Protein AF-0000000072574945 (afdb_homodimer)

Structure (mmCIF, N/CA/C/O backbone):
data_AF-0000000072574945-model_v1
#
loop_
_entity.id
_entity.type
_entity.pdbx_description
1 polymer 'VOC domain-containing protein'
#
loop_
_atom_site.group_PDB
_atom_site.id
_atom_site.type_symbol
_atom_site.label_atom_id
_atom_site.label_alt_id
_atom_site.label_comp_id
_atom_site.label_asym_id
_atom_site.label_entity_id
_atom_site.label_seq_id
_atom_site.pdbx_PDB_ins_code
_atom_site.Cartn_x
_atom_site.Cartn_y
_atom_site.Cartn_z
_atom_site.occupancy
_atom_site.B_iso_or_equiv
_atom_site.auth_seq_id
_atom_site.auth_comp_id
_atom_site.auth_asym_id
_atom_site.auth_atom_id
_atom_site.pdbx_PDB_model_num
ATOM 1 N N . MET A 1 1 ? 14.812 -5.477 -20.109 1 77.44 1 MET A N 1
ATOM 2 C CA . MET A 1 1 ? 13.914 -6.625 -20.156 1 77.44 1 MET A CA 1
ATOM 3 C C . MET A 1 1 ? 12.492 -6.219 -19.797 1 77.44 1 MET A C 1
ATOM 5 O O . MET A 1 1 ? 12.281 -5.266 -19.047 1 77.44 1 MET A O 1
ATOM 9 N N . ALA A 1 2 ? 11.5 -6.848 -20.312 1 92.62 2 ALA A N 1
ATOM 10 C CA . ALA A 1 2 ? 10.094 -6.547 -20.062 1 92.62 2 ALA A CA 1
ATOM 11 C C . ALA A 1 2 ? 9.703 -6.879 -18.625 1 92.62 2 ALA A C 1
ATOM 13 O O . ALA A 1 2 ? 10.234 -7.824 -18.047 1 92.62 2 ALA A O 1
ATOM 14 N N . PRO A 1 3 ? 8.938 -6.133 -18.062 1 97.19 3 PRO A N 1
ATOM 15 C CA . PRO A 1 3 ? 8.508 -6.445 -16.688 1 97.19 3 PRO A CA 1
ATOM 16 C C . PRO A 1 3 ? 7.793 -7.789 -16.594 1 97.19 3 PRO A C 1
ATOM 18 O O . PRO A 1 3 ? 7.246 -8.281 -17.578 1 97.19 3 PRO A O 1
ATOM 21 N N . ALA A 1 4 ? 7.797 -8.383 -15.477 1 98.56 4 ALA A N 1
ATOM 22 C CA . ALA A 1 4 ? 7.254 -9.727 -15.25 1 98.56 4 ALA A CA 1
ATOM 23 C C . ALA A 1 4 ? 5.73 -9.711 -15.297 1 98.56 4 ALA A C 1
ATOM 25 O O . ALA A 1 4 ? 5.105 -10.711 -15.648 1 98.56 4 ALA A O 1
ATOM 26 N N . ALA A 1 5 ? 5.117 -8.641 -14.969 1 98.75 5 ALA A N 1
ATOM 27 C CA . ALA A 1 5 ? 3.672 -8.492 -14.836 1 98.75 5 ALA A CA 1
ATOM 28 C C . ALA A 1 5 ? 3.264 -7.02 -14.898 1 98.75 5 ALA A C 1
ATOM 30 O O . ALA A 1 5 ? 4.098 -6.148 -15.148 1 98.75 5 ALA A O 1
ATOM 31 N N . ARG A 1 6 ? 1.968 -6.711 -14.789 1 98.31 6 ARG A N 1
ATOM 32 C CA . ARG A 1 6 ? 1.444 -5.348 -14.797 1 98.31 6 ARG A CA 1
ATOM 33 C C . ARG A 1 6 ? 0.768 -5.016 -13.469 1 98.31 6 ARG A C 1
ATOM 35 O O . ARG A 1 6 ? 0.053 -5.844 -12.906 1 98.31 6 ARG A O 1
ATOM 42 N N . PHE A 1 7 ? 0.992 -3.891 -13.016 1 98.69 7 PHE A N 1
ATOM 43 C CA . PHE A 1 7 ? 0.37 -3.475 -11.766 1 98.69 7 PHE A CA 1
ATOM 44 C C . PHE A 1 7 ? -1.148 -3.561 -11.859 1 98.69 7 PHE A C 1
ATOM 46 O O . PHE A 1 7 ? -1.734 -3.186 -12.875 1 98.69 7 PHE A O 1
ATOM 53 N N . ARG A 1 8 ? -1.745 -3.998 -10.789 1 98.56 8 ARG A N 1
ATOM 54 C CA . ARG A 1 8 ? -3.197 -4.133 -10.781 1 98.56 8 ARG A CA 1
ATOM 55 C C . ARG A 1 8 ? -3.824 -3.275 -9.688 1 98.56 8 ARG A C 1
ATOM 57 O O . ARG A 1 8 ? -4.691 -2.445 -9.961 1 98.56 8 ARG A O 1
ATOM 64 N N . SER A 1 9 ? -3.396 -3.43 -8.438 1 98.81 9 SER A N 1
ATOM 65 C CA . SER A 1 9 ? -4.051 -2.713 -7.348 1 98.81 9 SER A CA 1
ATOM 66 C C . SER A 1 9 ? -3.152 -2.633 -6.121 1 98.81 9 SER A C 1
ATOM 68 O O . SER A 1 9 ? -2.189 -3.396 -5.996 1 98.81 9 SER A O 1
ATOM 70 N N . VAL A 1 10 ? -3.346 -1.64 -5.285 1 98.94 10 VAL A N 1
ATOM 71 C CA . VAL A 1 10 ? -2.941 -1.649 -3.885 1 98.94 10 VAL A CA 1
ATOM 72 C C . VAL A 1 10 ? -4.07 -2.217 -3.025 1 98.94 10 VAL A C 1
ATOM 74 O O . VAL A 1 10 ? -5.195 -1.712 -3.055 1 98.94 10 VAL A O 1
ATOM 77 N N . VAL A 1 11 ? -3.801 -3.223 -2.324 1 98.94 11 VAL A N 1
ATOM 78 C CA . VAL A 1 11 ? -4.824 -3.83 -1.479 1 98.94 11 VAL A CA 1
ATOM 79 C C . VAL A 1 11 ? -4.602 -3.424 -0.024 1 98.94 11 VAL A C 1
ATOM 81 O O . VAL A 1 11 ? -3.482 -3.52 0.489 1 98.94 11 VAL A O 1
ATOM 84 N N . VAL A 1 12 ? -5.609 -2.959 0.615 1 98.94 12 VAL A N 1
ATOM 85 C CA . VAL A 1 12 ? -5.566 -2.496 1.998 1 98.94 12 VAL A CA 1
ATOM 86 C C . VAL A 1 12 ? -6.41 -3.414 2.877 1 98.94 12 VAL A C 1
ATOM 88 O O . VAL A 1 12 ? -7.617 -3.559 2.654 1 98.94 12 VAL A O 1
ATOM 91 N N . ASP A 1 13 ? -5.793 -4.035 3.883 1 98.88 13 ASP A N 1
ATOM 92 C CA . ASP A 1 13 ? -6.52 -4.875 4.828 1 98.88 13 ASP A CA 1
ATOM 93 C C . ASP A 1 13 ? -7.211 -4.031 5.895 1 98.88 13 ASP A C 1
ATOM 95 O O . ASP A 1 13 ? -6.609 -3.111 6.453 1 98.88 13 ASP A O 1
ATOM 99 N N . CYS A 1 14 ? -8.422 -4.336 6.211 1 98.75 14 CYS A N 1
ATOM 100 C CA . CYS A 1 14 ? -9.156 -3.57 7.211 1 98.75 14 CYS A CA 1
ATOM 101 C C . CYS A 1 14 ? -10.352 -4.363 7.742 1 98.75 14 CYS A C 1
ATOM 103 O O . CYS A 1 14 ? -10.828 -5.289 7.078 1 98.75 14 CYS A O 1
ATOM 105 N N . PRO A 1 15 ? -10.82 -4.004 8.914 1 98.44 15 PRO A N 1
ATOM 106 C CA . PRO A 1 15 ? -11.969 -4.734 9.469 1 98.44 15 PRO A CA 1
ATOM 107 C C . PRO A 1 15 ? -13.258 -4.48 8.688 1 98.44 15 PRO A C 1
ATOM 109 O O . PRO A 1 15 ? -14.086 -5.387 8.547 1 98.44 15 PRO A O 1
ATOM 112 N N . ASP A 1 16 ? -13.469 -3.287 8.188 1 98.62 16 ASP A N 1
ATOM 113 C CA . ASP A 1 16 ? -14.68 -2.891 7.477 1 98.62 16 ASP A CA 1
ATOM 114 C C . ASP A 1 16 ? -14.344 -2.24 6.137 1 98.62 16 ASP A C 1
ATOM 116 O O . ASP A 1 16 ? -14.156 -1.024 6.062 1 98.62 16 ASP A O 1
ATOM 120 N N . PRO A 1 17 ? -14.383 -3.004 5.02 1 98.88 17 PRO A N 1
ATOM 121 C CA . PRO A 1 17 ? -13.961 -2.502 3.711 1 98.88 17 PRO A CA 1
ATOM 122 C C . PRO A 1 17 ? -14.805 -1.326 3.23 1 98.88 17 PRO A C 1
ATOM 124 O O . PRO A 1 17 ? -14.273 -0.373 2.654 1 98.88 17 PRO A O 1
ATOM 127 N N . ARG A 1 18 ? -16.047 -1.342 3.441 1 98.88 18 ARG A N 1
ATOM 128 C CA . ARG A 1 18 ? -16.906 -0.257 2.977 1 98.88 18 ARG A CA 1
ATOM 129 C C . ARG A 1 18 ? -16.578 1.048 3.695 1 98.88 18 ARG A C 1
ATOM 131 O O . ARG A 1 18 ? -16.453 2.098 3.059 1 98.88 18 ARG A O 1
ATOM 138 N N . GLU A 1 19 ? -16.422 0.989 5.012 1 98.75 19 GLU A N 1
ATOM 139 C CA . GLU A 1 19 ? -16.094 2.18 5.789 1 98.75 19 GLU A CA 1
ATOM 140 C C . GLU A 1 19 ? -14.781 2.791 5.332 1 98.75 19 GLU A C 1
ATOM 142 O O . GLU A 1 19 ? -14.695 3.998 5.094 1 98.75 19 GLU A O 1
ATOM 147 N N . LEU A 1 20 ? -13.781 1.955 5.172 1 98.94 20 LEU A N 1
ATOM 148 C CA . LEU A 1 20 ? -12.469 2.48 4.82 1 98.94 20 LEU A CA 1
ATOM 149 C C . LEU A 1 20 ? -12.453 3.004 3.389 1 98.94 20 LEU A C 1
ATOM 151 O O . LEU A 1 20 ? -11.812 4.012 3.098 1 98.94 20 LEU A O 1
ATOM 155 N N . ALA A 1 21 ? -13.156 2.32 2.459 1 98.94 21 ALA A N 1
ATOM 156 C CA . ALA A 1 21 ? -13.258 2.789 1.08 1 98.94 21 ALA A CA 1
ATOM 157 C C . ALA A 1 21 ? -13.938 4.152 1.012 1 98.94 21 ALA A C 1
ATOM 159 O O . ALA A 1 21 ? -13.5 5.035 0.269 1 98.94 21 ALA A O 1
ATOM 160 N N . ARG A 1 22 ? -14.977 4.316 1.78 1 98.88 22 ARG A N 1
ATOM 161 C CA . ARG A 1 22 ? -15.68 5.59 1.803 1 98.88 22 ARG A CA 1
ATOM 162 C C . ARG A 1 22 ? -14.797 6.699 2.363 1 98.88 22 ARG A C 1
ATOM 164 O O . ARG A 1 22 ? -14.828 7.832 1.871 1 98.88 22 ARG A O 1
ATOM 171 N N . PHE A 1 23 ? -14.062 6.348 3.398 1 98.94 23 PHE A N 1
ATOM 172 C CA . PHE A 1 23 ? -13.117 7.309 3.949 1 98.94 23 PHE A CA 1
ATOM 173 C C . PHE A 1 23 ? -12.141 7.785 2.877 1 98.94 23 PHE A C 1
ATOM 175 O O . PHE A 1 23 ? -11.992 8.992 2.658 1 98.94 23 PHE A O 1
ATOM 182 N N . TYR A 1 24 ? -11.523 6.859 2.117 1 98.94 24 TYR A N 1
ATOM 183 C CA . TYR A 1 24 ? -10.492 7.25 1.167 1 98.94 24 TYR A CA 1
ATOM 184 C C . TYR A 1 24 ? -11.102 7.859 -0.088 1 98.94 24 TYR A C 1
ATOM 186 O O . TYR A 1 24 ? -10.461 8.648 -0.781 1 98.94 24 TYR A O 1
ATOM 194 N N . ALA A 1 25 ? -12.344 7.504 -0.388 1 98.94 25 ALA A N 1
ATOM 195 C CA . ALA A 1 25 ? -13.055 8.219 -1.447 1 98.94 25 ALA A CA 1
ATOM 196 C C . ALA A 1 25 ? -13.227 9.688 -1.096 1 98.94 25 ALA A C 1
ATOM 198 O O . ALA A 1 25 ? -13.078 10.562 -1.956 1 98.94 25 ALA A O 1
ATOM 199 N N . ALA A 1 26 ? -13.555 9.93 0.15 1 98.94 26 ALA A N 1
ATOM 200 C CA . ALA A 1 26 ? -13.711 11.305 0.609 1 98.94 26 ALA A CA 1
ATOM 201 C C . ALA A 1 26 ? -12.367 12.031 0.649 1 98.94 26 ALA A C 1
ATOM 203 O O . ALA A 1 26 ? -12.297 13.234 0.391 1 98.94 26 ALA A O 1
ATOM 204 N N . VAL A 1 27 ? -11.305 11.305 0.958 1 98.94 27 VAL A N 1
ATOM 205 C CA . VAL A 1 27 ? -9.977 11.906 1.037 1 98.94 27 VAL A CA 1
ATOM 206 C C . VAL A 1 27 ? -9.461 12.195 -0.369 1 98.94 27 VAL A C 1
ATOM 208 O O . VAL A 1 27 ? -8.984 13.297 -0.651 1 98.94 27 VAL A O 1
ATOM 211 N N . GLY A 1 28 ? -9.516 11.227 -1.262 1 98.81 28 GLY A N 1
ATOM 212 C CA . GLY A 1 28 ? -8.789 11.312 -2.518 1 98.81 28 GLY A CA 1
ATOM 213 C C . GLY A 1 28 ? -9.695 11.32 -3.734 1 98.81 28 GLY A C 1
ATOM 214 O O . GLY A 1 28 ? -9.234 11.484 -4.863 1 98.81 28 GLY A O 1
ATOM 215 N N . GLY A 1 29 ? -10.953 11 -3.564 1 98.81 29 GLY A N 1
ATOM 216 C CA . GLY A 1 29 ? -11.906 11.023 -4.66 1 98.81 29 GLY A CA 1
ATOM 217 C C . GLY A 1 29 ? -12.297 9.641 -5.141 1 98.81 29 GLY A C 1
ATOM 218 O O . GLY A 1 29 ? -11.766 8.633 -4.66 1 98.81 29 GLY A O 1
ATOM 219 N N . GLY A 1 30 ? -13.242 9.578 -6.098 1 98.62 30 GLY A N 1
ATOM 220 C CA . GLY A 1 30 ? -13.758 8.344 -6.652 1 98.62 30 GLY A CA 1
ATOM 221 C C . GLY A 1 30 ? -15.031 7.871 -5.977 1 98.62 30 GLY A C 1
ATOM 222 O O . GLY A 1 30 ? -15.547 8.539 -5.074 1 98.62 30 GLY A O 1
ATOM 223 N N . THR A 1 31 ? -15.57 6.777 -6.539 1 98.69 31 THR A N 1
ATOM 224 C CA . THR A 1 31 ? -16.766 6.141 -6 1 98.69 31 THR A CA 1
ATOM 225 C C . THR A 1 31 ? -16.531 4.652 -5.758 1 98.69 31 THR A C 1
ATOM 227 O O . THR A 1 31 ? -16.234 3.906 -6.691 1 98.69 31 THR A O 1
ATOM 230 N N . PRO A 1 32 ? -16.641 4.23 -4.516 1 98.75 32 PRO A N 1
ATOM 231 C CA . PRO A 1 32 ? -16.406 2.812 -4.227 1 98.75 32 PRO A CA 1
ATOM 232 C C . PRO A 1 32 ? -17.422 1.898 -4.898 1 98.75 32 PRO A C 1
ATOM 234 O O . PRO A 1 32 ? -18.609 2.24 -4.98 1 98.75 32 PRO A O 1
ATOM 237 N N . ASP A 1 33 ? -16.969 0.788 -5.473 1 98.88 33 ASP A N 1
ATOM 238 C CA . ASP A 1 33 ? -17.828 -0.34 -5.82 1 98.88 33 ASP A CA 1
ATOM 239 C C . ASP A 1 33 ? -18.078 -1.239 -4.613 1 98.88 33 ASP A C 1
ATOM 241 O O . ASP A 1 33 ? -17.219 -2.051 -4.254 1 98.88 33 ASP A O 1
ATOM 245 N N . GLU A 1 34 ? -19.188 -1.193 -3.994 1 98.25 34 GLU A N 1
ATOM 246 C CA . GLU A 1 34 ? -19.453 -1.8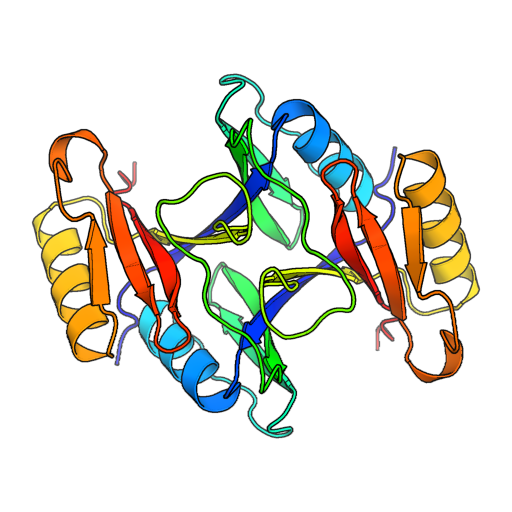08 -2.695 1 98.25 34 GLU A CA 1
ATOM 247 C C . GLU A 1 34 ? -20.281 -3.08 -2.844 1 98.25 34 GLU A C 1
ATOM 249 O O . GLU A 1 34 ? -20.906 -3.535 -1.884 1 98.25 34 GLU A O 1
ATOM 254 N N . ALA A 1 35 ? -20.328 -3.646 -4.051 1 98.5 35 ALA A N 1
ATOM 255 C CA . ALA A 1 35 ? -21.172 -4.809 -4.324 1 98.5 35 ALA A CA 1
ATOM 256 C C . ALA A 1 35 ? -20.812 -5.977 -3.41 1 98.5 35 ALA A C 1
ATOM 258 O O . ALA A 1 35 ? -21.688 -6.727 -2.975 1 98.5 35 ALA A O 1
ATOM 259 N N . ASP A 1 36 ? -19.562 -6.246 -3.166 1 98.31 36 ASP A N 1
ATOM 260 C CA . ASP A 1 36 ? -19.062 -7.258 -2.24 1 98.31 36 ASP A CA 1
ATOM 261 C C . ASP A 1 36 ? -18.531 -6.617 -0.96 1 98.31 36 ASP A C 1
ATOM 263 O O . ASP A 1 36 ? -17.531 -5.914 -0.984 1 98.31 36 ASP A O 1
ATOM 267 N N . PRO A 1 37 ? -19.188 -6.852 0.156 1 98.06 37 PRO A N 1
ATOM 268 C CA . PRO A 1 37 ? -18.781 -6.191 1.4 1 98.06 37 PRO A CA 1
ATOM 269 C C . PRO A 1 37 ? -17.406 -6.629 1.888 1 98.06 37 PRO A C 1
ATOM 271 O O . PRO A 1 37 ? -16.828 -5.992 2.771 1 98.06 37 PRO A O 1
ATOM 274 N N . ASP A 1 38 ? -16.906 -7.723 1.384 1 98.5 38 ASP A N 1
ATOM 275 C CA . ASP A 1 38 ? -15.633 -8.25 1.85 1 98.5 38 ASP A CA 1
ATOM 276 C C . ASP A 1 38 ? -14.492 -7.824 0.927 1 98.5 38 ASP A C 1
ATOM 278 O O . ASP A 1 38 ? -13.32 -8.117 1.196 1 98.5 38 ASP A O 1
ATOM 282 N N . T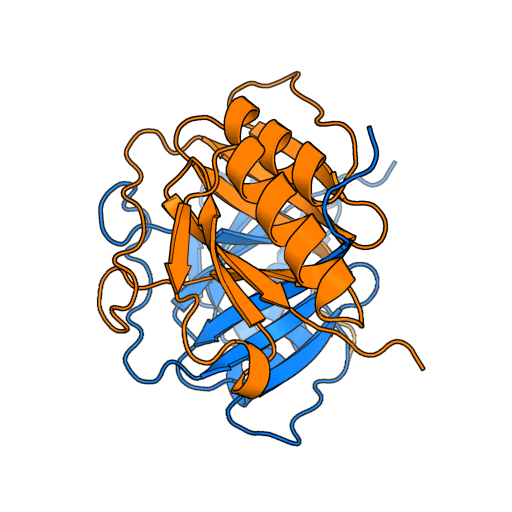RP A 1 39 ? -14.812 -7.215 -0.165 1 98.81 39 TRP A N 1
ATOM 283 C CA . TRP A 1 39 ? -13.867 -6.746 -1.176 1 98.81 39 TRP A CA 1
ATOM 284 C C . TRP A 1 39 ? -14.414 -5.52 -1.902 1 98.81 39 TRP A C 1
ATOM 286 O O . TRP A 1 39 ? -15.18 -5.652 -2.865 1 98.81 39 TRP A O 1
ATOM 296 N N . VAL A 1 40 ? -13.984 -4.348 -1.509 1 98.94 40 VAL A N 1
ATOM 297 C CA . VAL A 1 40 ? -14.492 -3.1 -2.072 1 98.94 40 VAL A CA 1
ATOM 298 C C . VAL A 1 40 ? -13.406 -2.43 -2.908 1 98.94 40 VAL A C 1
ATOM 300 O O . VAL A 1 40 ? -12.25 -2.373 -2.498 1 98.94 40 VAL A O 1
ATOM 303 N N . VAL A 1 41 ? -13.719 -1.94 -4.082 1 98.94 41 VAL A N 1
ATOM 304 C CA . VAL A 1 41 ? -12.742 -1.371 -5 1 98.94 41 VAL A CA 1
ATOM 305 C C . VAL A 1 41 ? -13 0.123 -5.172 1 98.94 41 VAL A C 1
ATOM 307 O O . VAL A 1 41 ? -14.148 0.547 -5.312 1 98.94 41 VAL A O 1
ATOM 310 N N . LEU A 1 42 ? -11.992 0.917 -5.098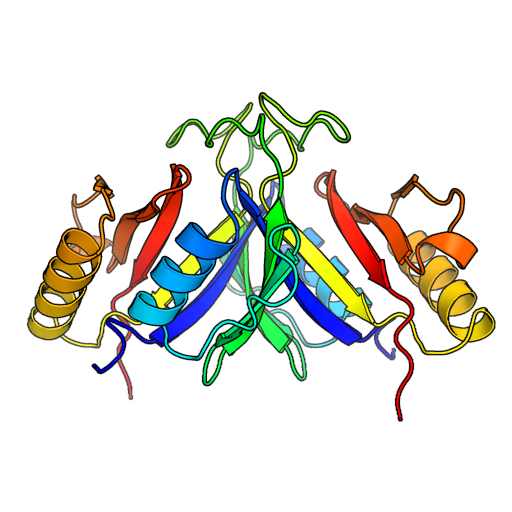 1 98.94 42 LEU A N 1
ATOM 311 C CA . LEU A 1 42 ? -12.008 2.357 -5.332 1 98.94 42 LEU A CA 1
ATOM 312 C C . LEU A 1 42 ? -10.961 2.756 -6.363 1 98.94 42 LEU A C 1
ATOM 314 O O . LEU A 1 42 ? -9.758 2.596 -6.121 1 98.94 42 LEU A O 1
ATOM 318 N N . GLN A 1 43 ? -11.375 3.199 -7.523 1 98.69 43 GLN A N 1
ATOM 319 C CA . GLN A 1 43 ? -10.438 3.85 -8.438 1 98.69 43 GLN A CA 1
ATOM 320 C C . GLN A 1 43 ? -10.219 5.309 -8.047 1 98.69 43 GLN A C 1
ATOM 322 O O . GLN A 1 43 ? -11.109 6.145 -8.203 1 98.69 43 GLN A O 1
ATOM 327 N N . VAL A 1 44 ? -9.016 5.598 -7.516 1 98.31 44 VAL A N 1
ATOM 328 C CA . VAL A 1 44 ? -8.695 6.961 -7.105 1 98.31 44 VAL A CA 1
ATOM 329 C C . VAL A 1 44 ? -8.344 7.801 -8.336 1 98.31 44 VAL A C 1
ATOM 331 O O . VAL A 1 44 ? -7.5 7.402 -9.141 1 98.31 44 VAL A O 1
ATOM 334 N N . PRO A 1 45 ? -9 8.953 -8.555 1 97.44 45 PRO A N 1
ATOM 335 C CA . PRO A 1 45 ? -8.617 9.805 -9.68 1 97.44 45 PRO A CA 1
ATOM 336 C C . PRO A 1 45 ? -7.137 10.164 -9.68 1 97.44 45 PRO A C 1
ATOM 338 O O . PRO A 1 45 ? -6.617 10.656 -8.672 1 97.44 45 PRO A O 1
ATOM 341 N N . GLY A 1 46 ? -6.508 9.883 -10.875 1 95.69 46 GLY A N 1
ATOM 342 C CA . GLY A 1 46 ? -5.09 10.195 -10.953 1 95.69 46 GLY A CA 1
ATOM 343 C C . GLY A 1 46 ? -4.234 9.305 -10.062 1 95.69 46 GLY A C 1
ATOM 344 O O . GLY A 1 46 ? -3.041 9.555 -9.891 1 95.69 46 GLY A O 1
ATOM 345 N N . GLY A 1 47 ? -4.832 8.328 -9.422 1 97.56 47 GLY A N 1
ATOM 346 C CA . GLY A 1 47 ? -4.164 7.414 -8.508 1 97.56 47 GLY A CA 1
ATOM 347 C C . GLY A 1 47 ? -4.418 5.953 -8.82 1 97.56 47 GLY A C 1
ATOM 348 O O . GLY A 1 47 ? -4.867 5.621 -9.922 1 97.56 47 GLY A O 1
ATOM 349 N N . PRO A 1 48 ? -4.086 5.117 -7.953 1 98.31 48 PRO A N 1
ATOM 350 C CA . PRO A 1 48 ? -4.227 3.686 -8.219 1 98.31 48 PRO A CA 1
ATOM 351 C C . PRO A 1 48 ? -5.645 3.174 -7.973 1 98.31 48 PRO A C 1
ATOM 353 O O . PRO A 1 48 ? -6.473 3.889 -7.402 1 98.31 48 PRO A O 1
ATOM 356 N N . ARG A 1 49 ? -5.883 1.97 -8.5 1 98.69 49 ARG A N 1
ATOM 357 C CA . ARG A 1 49 ? -6.945 1.106 -7.996 1 98.69 49 ARG A CA 1
ATOM 358 C C . ARG A 1 49 ? -6.648 0.635 -6.578 1 98.69 49 ARG A C 1
ATOM 360 O O . ARG A 1 49 ? -5.648 -0.053 -6.344 1 98.69 49 ARG A O 1
ATOM 367 N N . LEU A 1 50 ? -7.426 1.091 -5.598 1 98.94 50 LEU A N 1
ATOM 368 C CA . LEU A 1 50 ? -7.375 0.562 -4.238 1 98.94 50 LEU A CA 1
ATOM 369 C C . LEU A 1 50 ? -8.398 -0.551 -4.047 1 98.94 50 LEU A C 1
ATOM 371 O O . LEU A 1 50 ? -9.547 -0.43 -4.488 1 98.94 50 LEU A O 1
ATOM 375 N N . SER A 1 51 ? -8 -1.633 -3.512 1 98.94 51 SER A N 1
ATOM 376 C CA . SER A 1 51 ? -8.906 -2.678 -3.051 1 98.94 51 SER A CA 1
ATOM 377 C C . SER A 1 51 ? -8.852 -2.828 -1.535 1 98.94 51 SER A C 1
ATOM 379 O O . SER A 1 51 ? -7.773 -2.873 -0.948 1 98.94 51 SER A O 1
ATOM 381 N N . PHE A 1 52 ? -9.984 -2.818 -0.958 1 98.94 52 PHE A N 1
ATOM 382 C CA . PHE A 1 52 ? -10.094 -2.986 0.487 1 98.94 52 PHE A CA 1
ATOM 383 C C . PHE A 1 52 ? -10.555 -4.398 0.834 1 98.94 52 PHE A C 1
ATOM 385 O O . PHE A 1 52 ? -11.672 -4.793 0.497 1 98.94 52 PHE A O 1
ATOM 392 N N . GLN A 1 53 ? -9.664 -5.152 1.461 1 98.88 53 GLN A N 1
ATOM 393 C CA . GLN A 1 53 ? -9.875 -6.559 1.786 1 98.88 53 GLN A CA 1
ATOM 394 C C . GLN A 1 53 ? -10.297 -6.73 3.244 1 98.88 53 GLN A C 1
ATOM 396 O O . GLN A 1 53 ? -9.641 -6.203 4.148 1 98.88 53 GLN A O 1
ATOM 401 N N . ARG A 1 54 ? -11.32 -7.504 3.457 1 98.81 54 ARG A N 1
ATOM 402 C CA . ARG A 1 54 ? -11.789 -7.742 4.816 1 98.81 54 ARG A CA 1
ATOM 403 C C . ARG A 1 54 ? -10.766 -8.547 5.613 1 98.81 54 ARG A C 1
ATOM 405 O O . ARG A 1 54 ? -10.375 -9.648 5.207 1 98.81 54 ARG A O 1
ATOM 412 N N . ALA A 1 55 ? -10.312 -7.992 6.652 1 98.38 55 ALA A N 1
ATOM 413 C CA . ALA A 1 55 ? -9.508 -8.617 7.703 1 98.38 55 ALA A CA 1
ATOM 414 C C . ALA A 1 55 ? -10.078 -8.312 9.086 1 98.38 55 ALA A C 1
ATOM 416 O O . ALA A 1 55 ? -9.641 -7.375 9.75 1 98.38 55 ALA A O 1
ATOM 417 N N . PRO A 1 56 ? -10.969 -9.125 9.562 1 97.31 56 PRO A N 1
ATOM 418 C CA . PRO A 1 56 ? -11.758 -8.75 10.742 1 97.31 56 PRO A CA 1
ATOM 419 C C . PRO A 1 56 ? -10.906 -8.672 12.016 1 97.31 56 PRO A C 1
ATOM 421 O O . PRO A 1 56 ? -11.242 -7.926 12.938 1 97.31 56 PRO A O 1
ATOM 424 N N . ASP A 1 57 ? -9.797 -9.398 12.094 1 97.19 57 ASP A N 1
ATOM 425 C CA . ASP A 1 57 ? -9.016 -9.484 13.32 1 97.19 57 ASP A CA 1
ATOM 426 C C . ASP A 1 57 ? -7.785 -8.586 13.258 1 97.19 57 ASP A C 1
ATOM 428 O O . ASP A 1 57 ? -6.945 -8.609 14.156 1 97.19 57 ASP A O 1
ATOM 432 N N . LEU A 1 58 ? -7.672 -7.809 12.164 1 97 58 LEU A N 1
ATOM 433 C CA . LEU A 1 58 ? -6.5 -6.957 11.992 1 97 58 LEU A CA 1
ATOM 434 C C . LEU A 1 58 ? -6.34 -6 13.164 1 97 58 LEU A C 1
ATOM 436 O O . LEU A 1 58 ? -7.297 -5.328 13.562 1 97 58 LEU A O 1
ATOM 440 N N . THR A 1 59 ? -5.148 -6.012 13.711 1 96.19 59 THR A N 1
ATOM 441 C CA . THR A 1 59 ? -4.762 -4.957 14.641 1 96.19 59 THR A CA 1
ATOM 442 C C . THR A 1 59 ? -3.938 -3.887 13.938 1 96.19 59 THR A C 1
ATOM 444 O O . THR A 1 59 ? -3.07 -4.199 13.117 1 96.19 59 THR A O 1
ATOM 447 N N . PRO A 1 60 ? -4.215 -2.652 14.195 1 96.88 60 PRO A N 1
ATOM 448 C CA . PRO A 1 60 ? -3.467 -1.583 13.531 1 96.88 60 PRO A CA 1
ATOM 449 C C . PRO A 1 60 ? -1.977 -1.615 13.859 1 96.88 60 PRO A C 1
ATOM 451 O O . PRO A 1 60 ? -1.577 -2.172 14.883 1 96.88 60 PRO A O 1
ATOM 454 N N . PRO A 1 61 ? -1.164 -1.068 12.945 1 97.56 61 PRO A N 1
ATOM 455 C CA . PRO A 1 61 ? 0.252 -0.904 13.281 1 97.56 61 PRO A CA 1
ATOM 456 C C . PRO A 1 61 ? 0.464 -0.107 14.57 1 97.56 61 PRO A C 1
ATOM 458 O O . PRO A 1 61 ? -0.321 0.793 14.875 1 97.56 61 PRO A O 1
ATOM 461 N N . GLU A 1 62 ? 1.558 -0.445 15.242 1 97.25 62 GLU A N 1
ATOM 462 C CA . GLU A 1 62 ? 1.951 0.302 16.438 1 97.25 62 GLU A CA 1
ATOM 463 C C . GLU A 1 62 ? 2.893 1.45 16.078 1 97.25 62 GLU A C 1
ATOM 465 O O . GLU A 1 62 ? 4.059 1.453 16.484 1 97.25 62 GLU A O 1
ATOM 470 N N . TRP A 1 63 ? 2.396 2.395 15.492 1 96.56 63 TRP A N 1
ATOM 471 C CA . TRP A 1 63 ? 3.131 3.596 15.102 1 96.56 63 TRP A CA 1
ATOM 472 C C . TRP A 1 63 ? 3.469 4.445 16.328 1 96.56 63 TRP A C 1
ATOM 474 O O . TRP A 1 63 ? 2.631 4.625 17.219 1 96.56 63 TRP A O 1
ATOM 484 N N . PRO A 1 64 ? 4.621 4.871 16.453 1 96.81 64 PRO A N 1
ATOM 485 C CA . PRO A 1 64 ? 5.68 4.977 15.445 1 96.81 64 PRO A CA 1
ATOM 486 C C . PRO A 1 64 ? 6.758 3.91 15.609 1 96.81 64 PRO A C 1
ATOM 488 O O . PRO A 1 64 ? 7.875 4.07 15.109 1 96.81 64 PRO A O 1
ATOM 491 N N . ARG A 1 65 ? 6.363 2.795 16.25 1 94.5 65 ARG A N 1
ATOM 492 C CA . ARG A 1 65 ? 7.336 1.71 16.344 1 94.5 65 ARG A CA 1
ATOM 493 C C . ARG A 1 65 ? 7.855 1.33 14.961 1 94.5 65 ARG A C 1
ATOM 495 O O . ARG A 1 65 ? 7.113 1.369 13.977 1 94.5 65 ARG A O 1
ATOM 502 N N . SER A 1 66 ? 9.125 0.897 14.898 1 93.56 66 SER A N 1
ATOM 503 C CA . SER A 1 66 ? 9.734 0.654 13.594 1 93.56 66 SER A CA 1
ATOM 504 C C . SER A 1 66 ? 10.188 -0.795 13.453 1 93.56 66 SER A C 1
ATOM 506 O O . SER A 1 66 ? 10.82 -1.161 12.461 1 93.56 66 SER A O 1
ATOM 508 N N . ASP A 1 67 ? 9.906 -1.591 14.406 1 94.19 67 ASP A N 1
ATOM 509 C CA . ASP A 1 67 ? 10.328 -2.99 14.383 1 94.19 67 ASP A CA 1
ATOM 510 C C . ASP A 1 67 ? 9.133 -3.916 14.156 1 94.19 67 ASP A C 1
ATOM 512 O O . ASP A 1 67 ? 8.57 -3.967 13.062 1 94.19 67 ASP A O 1
ATOM 516 N N . ARG A 1 68 ? 8.703 -4.672 15.281 1 94.81 68 ARG A N 1
ATOM 517 C CA . ARG A 1 68 ? 7.598 -5.609 15.117 1 94.81 68 ARG A CA 1
ATOM 518 C C . ARG A 1 68 ? 6.254 -4.891 15.172 1 94.81 68 ARG A C 1
ATOM 520 O O . ARG A 1 68 ? 6.039 -4.031 16.031 1 94.81 68 ARG A O 1
ATOM 527 N N . ASN A 1 69 ? 5.344 -5.27 14.25 1 96.69 69 ASN A N 1
ATOM 528 C CA . ASN A 1 69 ? 4.008 -4.707 14.086 1 96.69 69 ASN A CA 1
ATOM 529 C C . ASN A 1 69 ? 4.066 -3.221 13.734 1 96.69 69 ASN A C 1
ATOM 531 O O . ASN A 1 69 ? 3.184 -2.453 14.125 1 96.69 69 ASN A O 1
ATOM 535 N N . ALA A 1 70 ? 5.156 -2.809 13.07 1 97.62 70 ALA A N 1
ATOM 536 C CA . ALA A 1 70 ? 5.32 -1.436 12.602 1 97.62 70 ALA A CA 1
ATOM 537 C C . ALA A 1 70 ? 4.52 -1.193 11.328 1 97.62 70 ALA A C 1
ATOM 539 O O . ALA A 1 70 ? 3.992 -2.133 10.727 1 97.62 70 ALA A O 1
ATOM 540 N N . GLN A 1 71 ? 4.391 0.102 11.008 1 98.5 71 GLN A N 1
ATOM 541 C CA . GLN A 1 71 ? 3.875 0.46 9.688 1 98.5 71 GLN A CA 1
ATOM 542 C C . GLN A 1 71 ? 4.629 -0.278 8.586 1 98.5 71 GLN A C 1
ATOM 544 O O . GLN A 1 71 ? 5.859 -0.362 8.617 1 98.5 71 GLN A O 1
ATOM 549 N N . GLN A 1 72 ? 3.889 -0.836 7.676 1 98.69 72 GLN A N 1
ATOM 550 C CA . GLN A 1 72 ? 4.465 -1.587 6.566 1 98.69 72 GLN A CA 1
ATOM 551 C C . GLN A 1 72 ? 4.359 -0.802 5.258 1 98.69 72 GLN A C 1
ATOM 553 O O . GLN A 1 72 ? 5.277 -0.834 4.438 1 98.69 72 GLN A O 1
ATOM 558 N N . PHE A 1 73 ? 3.252 -0.167 5.027 1 98.75 73 PHE A N 1
ATOM 559 C CA . PHE A 1 73 ? 2.875 0.71 3.924 1 98.75 73 PHE A CA 1
ATOM 560 C C . PHE A 1 73 ? 2.113 1.926 4.438 1 98.75 73 PHE A C 1
ATOM 562 O O . PHE A 1 73 ? 1.535 1.889 5.527 1 98.75 73 PHE A O 1
ATOM 569 N N . HIS A 1 74 ? 2.051 2.941 3.684 1 98.88 74 HIS A N 1
ATOM 570 C CA . HIS A 1 74 ? 1.047 3.977 3.9 1 98.88 74 HIS A CA 1
ATOM 571 C C . HIS A 1 74 ? 0.795 4.777 2.627 1 98.88 74 HIS A C 1
ATOM 573 O O . HIS A 1 74 ? 1.526 4.629 1.644 1 98.88 74 HIS A O 1
ATOM 579 N N . LEU A 1 75 ? -0.239 5.539 2.652 1 98.94 75 LEU A N 1
ATOM 580 C CA . LEU A 1 75 ? -0.622 6.375 1.519 1 98.94 75 LEU A CA 1
ATOM 581 C C . LEU A 1 75 ? -0.274 7.836 1.779 1 98.94 75 LEU A C 1
ATOM 583 O O . LEU A 1 75 ? -0.559 8.367 2.857 1 98.94 75 LEU A O 1
ATOM 587 N N . ASP A 1 76 ? 0.366 8.461 0.805 1 98.94 76 ASP A N 1
ATOM 588 C CA . ASP A 1 76 ? 0.619 9.898 0.827 1 98.94 76 ASP A CA 1
ATOM 589 C C . ASP A 1 76 ? -0.369 10.641 -0.068 1 98.94 76 ASP A C 1
ATOM 591 O O . ASP A 1 76 ? -0.636 10.219 -1.194 1 98.94 76 ASP A O 1
ATOM 595 N N . PHE A 1 77 ? -0.832 11.695 0.409 1 98.94 77 PHE A N 1
ATOM 596 C CA . PHE A 1 77 ? -1.705 12.578 -0.356 1 98.94 77 PHE A CA 1
ATOM 597 C C . PHE A 1 77 ? -1.115 13.984 -0.442 1 98.94 77 PHE A C 1
ATOM 599 O O . PHE A 1 77 ? -0.541 14.484 0.528 1 98.94 77 PHE A O 1
ATOM 606 N N . ASP A 1 78 ? -1.235 14.539 -1.58 1 98.81 78 ASP A N 1
ATOM 607 C CA . ASP A 1 78 ? -0.921 15.953 -1.791 1 98.81 78 ASP A CA 1
ATOM 608 C C . ASP A 1 78 ? -1.983 16.844 -1.163 1 98.81 78 ASP A C 1
ATOM 610 O O . ASP A 1 78 ? -3.09 16.969 -1.691 1 98.81 78 ASP A O 1
ATOM 614 N N . GLY A 1 79 ? -1.642 17.438 -0.074 1 98.69 79 GLY A N 1
ATOM 615 C CA . GLY A 1 79 ? -2.572 18.281 0.66 1 98.69 79 GLY A CA 1
ATOM 616 C C . GLY A 1 79 ? -2.602 19.719 0.161 1 98.69 79 GLY A C 1
ATOM 617 O O . GLY A 1 79 ? -3.387 20.531 0.648 1 98.69 79 GLY A O 1
ATOM 618 N N . GLY A 1 80 ? -1.678 20.016 -0.816 1 98.5 80 GLY A N 1
ATOM 619 C CA . GLY A 1 80 ? -1.609 21.359 -1.376 1 98.5 80 GLY A CA 1
ATOM 620 C C . GLY A 1 80 ? -0.221 21.969 -1.303 1 98.5 80 GLY A C 1
ATOM 621 O O . GLY A 1 80 ? 0.665 21.422 -0.641 1 98.5 80 GLY A O 1
ATOM 622 N N . ALA A 1 81 ? -0.045 23.125 -1.957 1 98.38 81 ALA A N 1
ATOM 623 C CA . ALA A 1 81 ? 1.263 23.766 -2.068 1 98.38 81 ALA A CA 1
ATOM 624 C C . ALA A 1 81 ? 1.476 24.766 -0.946 1 98.38 81 ALA A C 1
ATOM 626 O O . ALA A 1 81 ? 2.615 25.078 -0.581 1 98.38 81 ALA A O 1
ATOM 627 N N . THR A 1 82 ? 0.416 25.312 -0.409 1 98.12 82 THR A N 1
ATOM 628 C CA . THR A 1 82 ? 0.523 26.328 0.626 1 98.12 82 THR A CA 1
ATOM 629 C C . THR A 1 82 ? 0.068 25.781 1.977 1 98.12 82 THR A C 1
ATOM 631 O O . THR A 1 82 ? -0.689 24.812 2.035 1 98.12 82 THR A O 1
ATOM 634 N N . TRP A 1 83 ? 0.503 26.406 3.043 1 97.56 83 TRP A N 1
ATOM 635 C CA . TRP A 1 83 ? 0.106 25.969 4.375 1 97.56 83 TRP A CA 1
ATOM 636 C C . TRP A 1 83 ? -1.372 26.234 4.621 1 97.56 83 TRP A C 1
ATOM 638 O O . TRP A 1 83 ? -2.021 25.531 5.398 1 97.56 83 TRP A O 1
ATOM 648 N N . ALA A 1 84 ? -1.928 27.172 3.977 1 98.31 84 ALA A N 1
ATOM 649 C CA . ALA A 1 84 ? -3.371 27.375 4.055 1 98.31 84 ALA A CA 1
ATOM 650 C C . ALA A 1 84 ? -4.125 26.203 3.457 1 98.31 84 ALA A C 1
ATOM 652 O O . ALA A 1 84 ? -5.129 25.75 4.016 1 98.31 84 ALA A O 1
ATOM 653 N N . GLU A 1 85 ? -3.658 25.719 2.271 1 98.38 85 GLU A N 1
ATOM 654 C CA . GLU A 1 85 ? -4.246 24.531 1.656 1 98.38 85 GLU A CA 1
ATOM 655 C C . GLU A 1 85 ? -4.051 23.297 2.535 1 98.38 85 GLU A C 1
ATOM 657 O O . GLU A 1 85 ? -4.957 22.469 2.668 1 98.38 85 GLU A O 1
ATOM 662 N N . MET A 1 86 ? -2.881 23.172 3.137 1 98.69 86 MET A N 1
ATOM 663 C CA . MET A 1 86 ? -2.594 22.078 4.062 1 98.69 86 MET A CA 1
ATOM 664 C C . MET A 1 86 ? -3.543 22.109 5.254 1 98.69 86 MET A C 1
ATOM 666 O O . MET A 1 86 ? -4.055 21.062 5.672 1 98.69 86 MET A O 1
ATOM 670 N N . ASP A 1 87 ? -3.752 23.312 5.816 1 98.75 87 ASP A N 1
ATOM 671 C CA . ASP A 1 87 ? -4.656 23.453 6.949 1 98.75 87 ASP A CA 1
ATOM 672 C C . ASP A 1 87 ? -6.082 23.062 6.57 1 98.75 87 ASP A C 1
ATOM 674 O O . ASP A 1 87 ? -6.797 22.453 7.367 1 98.75 87 ASP A O 1
ATOM 678 N N . ALA A 1 88 ? -6.457 23.453 5.375 1 98.75 88 ALA A N 1
ATOM 679 C CA . ALA A 1 88 ? -7.789 23.094 4.906 1 98.75 88 ALA A CA 1
ATOM 680 C C . ALA A 1 88 ? -7.922 21.578 4.766 1 98.75 88 ALA A C 1
ATOM 682 O O . ALA A 1 88 ? -8.922 21 5.184 1 98.75 88 ALA A O 1
ATOM 683 N N . ALA A 1 89 ? -6.961 20.938 4.16 1 98.88 89 ALA A N 1
ATOM 684 C CA . ALA A 1 89 ? -6.957 19.484 4.035 1 98.88 89 ALA A CA 1
ATOM 685 C C . ALA A 1 89 ? -6.965 18.812 5.406 1 98.88 89 ALA A C 1
ATOM 687 O O . ALA A 1 89 ? -7.672 17.828 5.617 1 98.88 89 ALA A O 1
ATOM 688 N N . HIS A 1 90 ? -6.141 19.344 6.316 1 98.88 90 HIS A N 1
ATOM 689 C CA . HIS A 1 90 ? -6.094 18.875 7.699 1 98.88 90 HIS A CA 1
ATOM 690 C C . HIS A 1 90 ? -7.484 18.875 8.328 1 98.88 90 HIS A C 1
ATOM 692 O O . HIS A 1 90 ? -7.926 17.859 8.867 1 98.88 90 HIS A O 1
ATOM 698 N N . ASP A 1 91 ? -8.141 20.016 8.234 1 98.88 91 ASP A N 1
ATOM 699 C CA . ASP A 1 91 ? -9.469 20.141 8.82 1 98.88 91 ASP A CA 1
ATOM 700 C C . ASP A 1 91 ? -10.438 19.125 8.203 1 98.88 91 ASP A C 1
ATOM 702 O O . ASP A 1 91 ? -11.258 18.531 8.914 1 98.88 91 ASP A O 1
ATOM 706 N N . ARG A 1 92 ? -10.328 18.906 6.918 1 98.88 92 ARG A N 1
ATOM 707 C CA . ARG A 1 92 ? -11.242 18.016 6.211 1 98.88 92 ARG A CA 1
ATOM 708 C C . ARG A 1 92 ? -11.031 16.562 6.621 1 98.88 92 ARG A C 1
ATOM 710 O O . ARG A 1 92 ? -11.992 15.844 6.902 1 98.88 92 ARG A O 1
ATOM 717 N N . VAL A 1 93 ? -9.797 16.141 6.703 1 98.88 93 VAL A N 1
ATOM 718 C CA . VAL A 1 93 ? -9.578 14.727 7.023 1 98.88 93 VAL A CA 1
ATOM 719 C C . VAL A 1 93 ? -9.992 14.461 8.469 1 98.88 93 VAL A C 1
ATOM 721 O O . VAL A 1 93 ? -10.477 13.375 8.797 1 98.88 93 VAL A O 1
ATOM 724 N N . LEU A 1 94 ? -9.805 15.43 9.414 1 98.94 94 LEU A N 1
ATOM 725 C CA . LEU A 1 94 ? -10.289 15.273 10.781 1 98.94 94 LEU A CA 1
ATOM 726 C C . LEU A 1 94 ? -11.805 15.117 10.805 1 98.94 94 LEU A C 1
ATOM 728 O O . LEU A 1 94 ? -12.328 14.273 11.539 1 98.94 94 LEU A O 1
ATOM 732 N N . ALA A 1 95 ? -12.453 15.93 10.023 1 98.75 95 ALA A N 1
ATOM 733 C CA . ALA A 1 95 ? -13.914 15.875 9.969 1 98.75 95 ALA A CA 1
ATOM 734 C C . ALA A 1 95 ? -14.391 14.531 9.438 1 98.75 95 ALA A C 1
ATOM 736 O O . ALA A 1 95 ? -15.484 14.07 9.773 1 98.75 95 ALA A O 1
ATOM 737 N N . LEU A 1 96 ? -13.586 13.906 8.648 1 98.75 96 LEU A N 1
ATOM 738 C CA . LEU A 1 96 ? -13.922 12.617 8.055 1 98.75 96 LEU A CA 1
ATOM 739 C C . LEU A 1 96 ? -13.641 11.477 9.031 1 98.75 96 LEU A C 1
ATOM 741 O O . LEU A 1 96 ? -13.992 10.328 8.758 1 98.75 96 LEU A O 1
ATOM 745 N N . GLY A 1 97 ? -12.875 11.758 10.141 1 98.56 97 GLY A N 1
ATOM 746 C CA . GLY A 1 97 ? -12.664 10.742 11.156 1 98.56 97 GLY A CA 1
ATOM 747 C C . GLY A 1 97 ? -11.203 10.375 11.336 1 98.56 97 GLY A C 1
ATOM 748 O O . GLY A 1 97 ? -10.875 9.516 12.156 1 98.56 97 GLY A O 1
ATOM 749 N N . ALA A 1 98 ? -10.297 10.977 10.594 1 98.94 98 ALA A N 1
ATOM 750 C CA . ALA A 1 98 ? -8.867 10.75 10.797 1 98.94 98 ALA A CA 1
ATOM 751 C C . ALA A 1 98 ? -8.422 11.25 12.172 1 98.94 98 ALA A C 1
ATOM 753 O O . ALA A 1 98 ? -8.984 12.211 12.695 1 98.94 98 ALA A O 1
ATOM 754 N N . ARG A 1 99 ? -7.402 10.602 12.703 1 98.88 99 ARG A N 1
ATOM 755 C CA . ARG A 1 99 ? -6.805 11.023 13.969 1 98.88 99 ARG A CA 1
ATOM 756 C C . ARG A 1 99 ? -5.348 11.422 13.773 1 98.88 99 ARG A C 1
ATOM 758 O O . ARG A 1 99 ? -4.578 10.695 13.141 1 98.88 99 ARG A O 1
ATOM 765 N N . PRO A 1 100 ? -4.961 12.539 14.359 1 98.81 100 PRO A N 1
ATOM 766 C CA . PRO A 1 100 ? -3.555 12.922 14.227 1 98.81 100 PRO A CA 1
ATOM 767 C C . PRO A 1 100 ? -2.611 11.961 14.945 1 98.81 100 PRO A C 1
ATOM 769 O O . PRO A 1 100 ? -2.91 11.508 16.047 1 98.81 100 PRO A O 1
ATOM 772 N N . LEU A 1 101 ? -1.57 11.625 14.297 1 98.81 101 LEU A N 1
ATOM 773 C CA . LEU A 1 101 ? -0.493 10.844 14.898 1 98.81 101 LEU A CA 1
ATOM 774 C C . LEU A 1 101 ? 0.742 11.711 15.125 1 98.81 101 LEU A C 1
ATOM 776 O O . LEU A 1 101 ? 1.42 11.578 16.141 1 98.81 101 LEU A O 1
ATOM 780 N N . ASP A 1 102 ? 1.093 12.641 14.141 1 98.81 102 ASP A N 1
ATOM 781 C CA . ASP A 1 102 ? 2.258 13.508 14.234 1 98.81 102 ASP A CA 1
ATOM 782 C C . ASP A 1 102 ? 2.045 14.797 13.438 1 98.81 102 ASP A C 1
ATOM 784 O O . ASP A 1 102 ? 2.113 14.789 12.203 1 98.81 102 ASP A O 1
ATOM 788 N N . LEU A 1 103 ? 1.859 15.859 14.18 1 98.5 103 LEU A N 1
ATOM 789 C CA . LEU A 1 103 ? 1.672 17.172 13.57 1 98.5 103 LEU A CA 1
ATOM 790 C C . LEU A 1 103 ? 2.867 18.078 13.852 1 98.5 103 LEU A C 1
ATOM 792 O O . LEU A 1 103 ? 2.883 19.25 13.438 1 98.5 103 LEU A O 1
ATOM 796 N N . GLU A 1 104 ? 3.793 17.5 14.453 1 97.94 104 GLU A N 1
ATOM 797 C CA . GLU A 1 104 ? 4.926 18.312 14.883 1 97.94 104 GLU A CA 1
ATOM 798 C C . GLU A 1 104 ? 5.859 18.609 13.711 1 97.94 104 GLU A C 1
ATOM 800 O O . GLU A 1 104 ? 5.988 17.812 12.789 1 97.94 104 GLU A O 1
ATOM 805 N N . ASP A 1 105 ? 6.504 19.844 13.766 1 97.5 105 ASP A N 1
ATOM 806 C CA . ASP A 1 105 ? 7.527 20.266 12.82 1 97.5 105 ASP A CA 1
ATOM 807 C C . ASP A 1 105 ? 7.027 20.156 11.383 1 97.5 105 ASP A C 1
ATOM 809 O O . ASP A 1 105 ? 7.793 19.812 10.477 1 97.5 105 ASP A O 1
ATOM 813 N N . ARG A 1 106 ? 5.727 20.281 11.18 1 96 106 ARG A N 1
ATOM 814 C CA . ARG A 1 106 ? 5.121 20.125 9.859 1 96 106 ARG A CA 1
ATOM 815 C C . ARG A 1 106 ? 5.742 21.078 8.852 1 96 106 ARG A C 1
ATOM 817 O O . ARG A 1 106 ? 5.895 20.734 7.676 1 96 106 ARG A O 1
ATOM 824 N N . GLU A 1 107 ? 6.16 22.281 9.227 1 95.75 107 GLU A N 1
ATOM 825 C CA . GLU A 1 107 ? 6.742 23.25 8.289 1 95.75 107 GLU A CA 1
ATOM 826 C C . GLU A 1 107 ? 8.156 22.828 7.887 1 95.75 107 GLU A C 1
ATOM 828 O O . GLU A 1 107 ? 8.625 23.172 6.801 1 95.75 107 GLU A O 1
ATOM 833 N N . ASP A 1 108 ? 8.859 22.078 8.789 1 96.88 108 ASP A N 1
ATOM 834 C CA . ASP A 1 108 ? 10.195 21.578 8.484 1 96.88 108 ASP A CA 1
ATOM 835 C C . ASP A 1 108 ? 10.125 20.312 7.625 1 96.88 108 ASP A C 1
ATOM 837 O O . ASP A 1 108 ? 10.906 20.156 6.684 1 96.88 108 ASP A O 1
ATOM 841 N N . LYS A 1 109 ? 9.109 19.438 7.879 1 96.44 109 LYS A N 1
ATOM 842 C CA . LYS A 1 109 ? 9.039 18.141 7.211 1 96.44 109 LYS A CA 1
ATOM 843 C C . LYS A 1 109 ? 8.195 18.234 5.941 1 96.44 109 LYS A C 1
ATOM 845 O O . LYS A 1 109 ? 8.297 17.359 5.07 1 96.44 109 LYS A O 1
ATOM 850 N N . ASP A 1 110 ? 7.238 19.156 5.898 1 98.19 110 ASP A N 1
ATOM 851 C CA . ASP A 1 110 ? 6.305 19.359 4.797 1 98.19 110 ASP A CA 1
ATOM 852 C C . ASP A 1 110 ? 5.25 18.266 4.75 1 98.19 110 ASP A C 1
ATOM 854 O O . ASP A 1 110 ? 4.703 17.969 3.688 1 98.19 110 ASP A O 1
ATOM 858 N N . PHE A 1 111 ? 4.996 17.594 5.879 1 98.81 111 PHE A N 1
ATOM 859 C CA . PHE A 1 111 ? 3.922 16.609 5.918 1 98.81 111 PHE A CA 1
ATOM 860 C C . PHE A 1 111 ? 3.375 16.453 7.332 1 98.81 111 PHE A C 1
ATOM 862 O O . PHE A 1 111 ? 4.004 16.891 8.297 1 98.81 111 PHE A O 1
ATOM 869 N N . MET A 1 112 ? 2.221 15.945 7.512 1 98.94 112 MET A N 1
ATOM 870 C CA . MET A 1 112 ? 1.524 15.57 8.742 1 98.94 112 MET A CA 1
ATOM 871 C C . MET A 1 112 ? 1.032 14.133 8.672 1 98.94 112 MET A C 1
ATOM 873 O O . MET A 1 112 ? 0.639 13.656 7.605 1 98.94 112 MET A O 1
ATOM 877 N N . VAL A 1 113 ? 1.046 13.422 9.766 1 98.94 113 VAL A N 1
ATOM 878 C CA . VAL A 1 113 ? 0.715 12 9.805 1 98.94 113 VAL A CA 1
ATOM 879 C C . VAL A 1 113 ? -0.593 11.797 10.57 1 98.94 113 VAL A C 1
ATOM 881 O O . VAL A 1 113 ? -0.807 12.406 11.625 1 98.94 113 VAL A O 1
ATOM 884 N N . TYR A 1 114 ? -1.446 10.961 10.023 1 98.94 114 TYR A N 1
ATOM 885 C CA . TYR A 1 114 ? -2.744 10.641 10.609 1 98.94 114 TYR A CA 1
ATOM 886 C C . TYR A 1 114 ? -2.982 9.141 10.625 1 98.94 114 TYR A C 1
ATOM 888 O O . TYR A 1 114 ? -2.312 8.391 9.914 1 98.94 114 TYR A O 1
ATOM 896 N N . ALA A 1 115 ? -3.883 8.711 11.445 1 98.94 115 ALA A N 1
ATOM 897 C CA . ALA A 1 115 ? -4.469 7.375 11.367 1 98.94 115 ALA A CA 1
ATOM 898 C C . ALA A 1 115 ? -5.832 7.418 10.688 1 98.94 115 ALA A C 1
ATOM 900 O O . ALA A 1 115 ? -6.668 8.266 11.008 1 98.94 115 ALA A O 1
ATOM 901 N N . ASP A 1 116 ? -6.074 6.559 9.75 1 98.94 116 ASP A N 1
ATOM 902 C CA . ASP A 1 116 ? -7.398 6.41 9.156 1 98.94 116 ASP A CA 1
ATOM 903 C C . ASP A 1 116 ? -8.328 5.625 10.078 1 98.94 116 ASP A C 1
ATOM 905 O O . ASP A 1 116 ? -7.93 5.219 11.172 1 98.94 116 ASP A O 1
ATOM 909 N N . PRO A 1 117 ? -9.562 5.375 9.742 1 98.62 117 PRO A N 1
ATOM 910 C CA . PRO A 1 117 ? -10.531 4.73 10.633 1 98.62 117 PRO A CA 1
ATOM 911 C C . PRO A 1 117 ? -10.125 3.311 11.016 1 98.62 117 PRO A C 1
ATOM 913 O O . PRO A 1 117 ? -10.562 2.801 12.055 1 98.62 117 PRO A O 1
ATOM 916 N N . ALA A 1 118 ? -9.305 2.643 10.172 1 98.56 118 ALA A N 1
ATOM 917 C CA . ALA A 1 118 ? -8.852 1.289 10.477 1 98.56 118 ALA A CA 1
ATOM 918 C C . ALA A 1 118 ? -7.559 1.317 11.289 1 98.56 118 ALA A C 1
ATOM 920 O O . ALA A 1 118 ? -7.074 0.274 11.734 1 98.56 118 ALA A O 1
ATOM 921 N N . GLY A 1 119 ? -6.965 2.516 11.43 1 98.62 119 GLY A N 1
ATOM 922 C CA . GLY A 1 119 ? -5.766 2.672 12.234 1 98.62 119 GLY A CA 1
ATOM 923 C C . GLY A 1 119 ? -4.492 2.711 11.406 1 98.62 119 GLY A C 1
ATOM 924 O O . GLY A 1 119 ? -3.396 2.854 11.953 1 98.62 119 GLY A O 1
ATOM 925 N N . HIS A 1 120 ? -4.562 2.58 10.086 1 98.81 120 HIS A N 1
ATOM 926 C CA . HIS A 1 120 ? -3.389 2.723 9.234 1 98.81 120 HIS A CA 1
ATOM 927 C C . HIS A 1 120 ? -2.904 4.168 9.195 1 98.81 120 HIS A C 1
ATOM 929 O O . HIS A 1 120 ? -3.707 5.09 9.039 1 98.81 120 HIS A O 1
ATOM 935 N N . PRO A 1 121 ? -1.608 4.363 9.234 1 98.88 121 PRO A N 1
ATOM 936 C CA . PRO A 1 121 ? -1.115 5.723 9 1 98.88 121 PRO A CA 1
ATOM 937 C C . PRO A 1 121 ? -1.293 6.168 7.551 1 98.88 121 PRO A C 1
ATOM 939 O O . PRO A 1 121 ? -1.226 5.348 6.633 1 98.88 121 PRO A O 1
ATOM 942 N N . PHE A 1 122 ? -1.53 7.418 7.32 1 98.94 122 PHE A N 1
ATOM 943 C CA . PHE A 1 122 ? -1.409 8.094 6.035 1 98.94 122 PHE A CA 1
ATOM 944 C C . PHE A 1 122 ? -0.919 9.531 6.227 1 98.94 122 PHE A C 1
ATOM 946 O O . PHE A 1 122 ? -0.978 10.07 7.332 1 98.94 122 PHE A O 1
ATOM 953 N N . CYS A 1 123 ? -0.411 10.172 5.141 1 98.94 123 CYS A N 1
ATOM 954 C CA . CYS A 1 123 ? 0.164 11.508 5.277 1 98.94 123 CYS A CA 1
ATOM 955 C C . CYS A 1 123 ? -0.543 12.5 4.367 1 98.94 123 CYS A C 1
ATOM 957 O O . CYS A 1 123 ? -0.942 12.156 3.254 1 98.94 123 CYS A O 1
ATOM 959 N N . LEU A 1 124 ? -0.667 13.648 4.844 1 98.94 124 LEU A N 1
ATOM 960 C CA . LEU A 1 124 ? -0.792 14.828 3.996 1 98.94 124 LEU A CA 1
ATOM 961 C C . LEU A 1 124 ? 0.569 15.477 3.76 1 98.94 124 LEU A C 1
ATOM 963 O O . LEU A 1 124 ? 1.276 15.805 4.715 1 98.94 124 LEU A O 1
ATOM 967 N N . CYS A 1 125 ? 0.935 15.656 2.547 1 98.88 125 CYS A N 1
ATOM 968 C CA . CYS A 1 125 ? 2.223 16.219 2.164 1 98.88 125 CYS A CA 1
ATOM 969 C C . CYS A 1 125 ? 2.039 17.578 1.478 1 98.88 125 CYS A C 1
ATOM 971 O O . CYS A 1 125 ? 1.141 17.734 0.652 1 98.88 125 CYS A O 1
ATOM 973 N N . ARG A 1 126 ? 2.871 18.453 1.83 1 98.81 126 ARG A N 1
ATOM 974 C CA . ARG A 1 126 ? 2.918 19.719 1.093 1 98.81 126 ARG A CA 1
ATOM 975 C C . ARG A 1 126 ? 3.779 19.578 -0.159 1 98.81 126 ARG A C 1
ATOM 977 O O . ARG A 1 126 ? 4.973 19.297 -0.07 1 98.81 126 ARG A O 1
ATOM 984 N N . ILE A 1 127 ? 3.162 19.734 -1.28 1 97.88 127 ILE A N 1
ATOM 985 C CA . ILE A 1 127 ? 3.854 19.547 -2.553 1 97.88 127 ILE A CA 1
ATOM 986 C C . ILE A 1 127 ? 3.799 20.844 -3.357 1 97.88 127 ILE A C 1
ATOM 988 O O . ILE A 1 127 ? 2.715 21.344 -3.672 1 97.88 127 ILE A O 1
ATOM 992 N N . GLU A 1 128 ? 4.945 21.391 -3.672 1 93.94 128 GLU A N 1
ATOM 993 C CA . GLU A 1 128 ? 4.988 22.547 -4.547 1 93.94 128 GLU A CA 1
ATOM 994 C C . GLU A 1 128 ? 4.707 22.172 -5.996 1 93.94 128 GLU A C 1
ATOM 996 O O . GLU A 1 128 ? 5.195 21.141 -6.477 1 93.94 128 GLU A O 1
ATOM 1001 N N . HIS A 1 129 ? 3.656 22.812 -6.633 1 84.31 129 HIS A N 1
ATOM 1002 C CA . HIS A 1 129 ? 3.334 22.547 -8.031 1 84.31 129 HIS A CA 1
ATOM 1003 C C . HIS A 1 129 ? 3.998 23.562 -8.953 1 84.31 129 HIS A C 1
ATOM 1005 O O . HIS A 1 129 ? 3.969 24.766 -8.68 1 84.31 129 HIS A O 1
ATOM 1011 N N . THR A 1 130 ? 5.121 23.234 -9.531 1 65.81 130 THR A N 1
ATOM 1012 C CA . THR A 1 130 ? 5.727 24.172 -10.469 1 65.81 130 THR A CA 1
ATOM 1013 C C . THR A 1 130 ? 4.945 24.203 -11.781 1 65.81 130 THR A C 1
ATOM 1015 O O . THR A 1 130 ? 4.348 23.203 -12.18 1 65.81 130 THR A O 1
ATOM 1018 N N . MET B 1 1 ? -19.109 16.312 -2.816 1 77.81 1 MET B N 1
ATOM 1019 C CA . MET B 1 1 ? -18.109 17.219 -2.275 1 77.81 1 MET B CA 1
ATOM 1020 C C . MET B 1 1 ? -16.734 16.922 -2.848 1 77.81 1 MET B C 1
ATOM 1022 O O . MET B 1 1 ? -16.438 15.773 -3.195 1 77.81 1 MET B O 1
ATOM 1026 N N . ALA B 1 2 ? -15.867 17.859 -3.004 1 92.88 2 ALA B N 1
ATOM 1027 C CA . ALA B 1 2 ? -14.523 17.688 -3.543 1 92.88 2 ALA B CA 1
ATOM 1028 C C . ALA B 1 2 ? -13.641 16.891 -2.592 1 92.88 2 ALA B C 1
ATOM 1030 O O . ALA B 1 2 ? -13.789 16.969 -1.371 1 92.88 2 ALA B O 1
ATOM 1031 N N . PRO B 1 3 ? -12.859 16.094 -3.064 1 97.38 3 PRO B N 1
ATO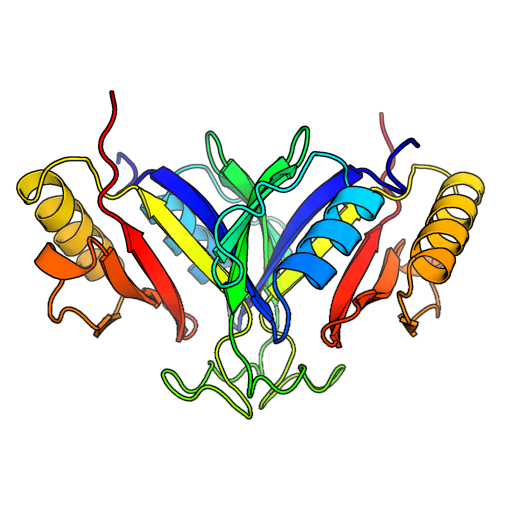M 1032 C CA . PRO B 1 3 ? -11.969 15.344 -2.184 1 97.38 3 PRO B CA 1
ATOM 1033 C C . PRO B 1 3 ? -11.062 16.25 -1.348 1 97.38 3 PRO B C 1
ATOM 1035 O O . PRO B 1 3 ? -10.797 17.391 -1.732 1 97.38 3 PRO B O 1
ATOM 1038 N N . ALA B 1 4 ? -10.609 15.797 -0.255 1 98.56 4 ALA B N 1
ATOM 1039 C CA . ALA B 1 4 ? -9.828 16.578 0.699 1 98.56 4 ALA B CA 1
ATOM 1040 C C . ALA B 1 4 ? -8.422 16.828 0.169 1 98.56 4 ALA B C 1
ATOM 1042 O O . ALA B 1 4 ? -7.797 17.844 0.512 1 98.56 4 ALA B O 1
ATOM 1043 N N . ALA B 1 5 ? -7.91 15.977 -0.641 1 98.75 5 ALA B N 1
ATOM 1044 C CA . ALA B 1 5 ? -6.539 16 -1.139 1 98.75 5 ALA B CA 1
ATOM 1045 C C . ALA B 1 5 ? -6.395 15.164 -2.402 1 98.75 5 ALA B C 1
ATOM 1047 O O . ALA B 1 5 ? -7.387 14.648 -2.926 1 98.75 5 ALA B O 1
ATOM 1048 N N . ARG B 1 6 ? -5.191 15.086 -2.98 1 98.25 6 ARG B N 1
ATOM 1049 C CA . ARG B 1 6 ? -4.914 14.297 -4.172 1 98.25 6 ARG B CA 1
ATOM 1050 C C . ARG B 1 6 ? -3.906 13.188 -3.871 1 98.25 6 ARG B C 1
ATOM 1052 O O . ARG B 1 6 ? -2.932 13.406 -3.15 1 98.25 6 ARG B O 1
ATOM 1059 N N . PHE B 1 7 ? -4.141 12.086 -4.387 1 98.69 7 PHE B N 1
ATOM 1060 C CA . PHE B 1 7 ? -3.221 10.977 -4.176 1 98.69 7 PHE B CA 1
ATOM 1061 C C . PHE B 1 7 ? -1.818 11.336 -4.652 1 98.69 7 PHE B C 1
ATOM 1063 O O . PHE B 1 7 ? -1.655 11.945 -5.711 1 98.69 7 PHE B O 1
ATOM 1070 N N . ARG B 1 8 ? -0.853 10.906 -3.887 1 98.56 8 ARG B N 1
ATOM 1071 C CA . ARG B 1 8 ? 0.527 11.211 -4.25 1 98.56 8 ARG B CA 1
ATOM 1072 C C . ARG B 1 8 ? 1.332 9.938 -4.461 1 98.56 8 ARG B C 1
ATOM 1074 O O . ARG B 1 8 ? 1.936 9.742 -5.516 1 98.56 8 ARG B O 1
ATOM 1081 N N . SER B 1 9 ? 1.347 9.031 -3.484 1 98.81 9 SER B N 1
ATOM 1082 C CA . SER B 1 9 ? 2.199 7.852 -3.598 1 98.81 9 SER B CA 1
ATOM 1083 C C . SER B 1 9 ? 1.738 6.746 -2.656 1 98.81 9 SER B C 1
ATOM 1085 O O . SER B 1 9 ? 0.989 6.996 -1.712 1 98.81 9 SER B O 1
ATOM 1087 N N . VAL B 1 10 ? 2.043 5.5 -2.986 1 98.94 10 VAL B N 1
ATOM 1088 C CA . VAL B 1 10 ? 2.115 4.395 -2.037 1 98.94 10 VAL B CA 1
ATOM 1089 C C . VAL B 1 10 ? 3.531 4.285 -1.479 1 98.94 10 VAL B C 1
ATOM 1091 O O . VAL B 1 10 ? 4.496 4.156 -2.236 1 98.94 10 VAL B O 1
ATOM 1094 N N . VAL B 1 11 ? 3.658 4.375 -0.231 1 98.94 11 VAL B N 1
ATOM 1095 C CA . VAL B 1 11 ? 4.98 4.285 0.382 1 98.94 11 VAL B CA 1
ATOM 1096 C C . VAL B 1 11 ? 5.172 2.898 0.995 1 98.94 11 VAL B C 1
ATOM 1098 O O . VAL B 1 11 ? 4.305 2.41 1.726 1 98.94 11 VAL B O 1
ATOM 1101 N N . VAL B 1 12 ? 6.254 2.264 0.697 1 98.94 12 VAL B N 1
ATOM 1102 C CA . VAL B 1 12 ? 6.586 0.922 1.169 1 98.94 12 VAL B CA 1
ATOM 1103 C C . VAL B 1 12 ? 7.801 0.985 2.092 1 98.94 12 VAL B C 1
ATOM 1105 O O . VAL B 1 12 ? 8.875 1.421 1.683 1 98.94 12 VAL B O 1
ATOM 1108 N N . ASP B 1 13 ? 7.633 0.554 3.338 1 98.88 13 ASP B N 1
ATOM 1109 C CA . ASP B 1 13 ? 8.742 0.5 4.281 1 98.88 13 ASP B CA 1
ATOM 1110 C C . ASP B 1 13 ? 9.609 -0.739 4.047 1 98.88 13 ASP B C 1
ATOM 1112 O O . ASP B 1 13 ? 9.086 -1.843 3.879 1 98.88 13 ASP B O 1
ATOM 1116 N N . CYS B 1 14 ? 10.891 -0.599 4.062 1 98.69 14 CYS B N 1
ATOM 1117 C CA . CYS B 1 14 ? 11.781 -1.73 3.832 1 98.69 14 CYS B CA 1
ATOM 1118 C C . CYS B 1 14 ? 13.188 -1.436 4.348 1 98.69 14 CYS B C 1
ATOM 1120 O O . CYS B 1 14 ? 13.562 -0.272 4.504 1 98.69 14 CYS B O 1
ATOM 1122 N N . PRO B 1 15 ? 13.953 -2.477 4.617 1 98.44 15 PRO B N 1
ATOM 1123 C CA . PRO B 1 15 ? 15.305 -2.246 5.117 1 98.44 15 PRO B CA 1
ATOM 1124 C C . PRO B 1 15 ? 16.234 -1.63 4.062 1 98.44 15 PRO B C 1
ATOM 1126 O O . PRO B 1 15 ? 17.094 -0.812 4.395 1 98.44 15 PRO B O 1
ATOM 1129 N N . ASP B 1 16 ? 16.078 -1.99 2.801 1 98.62 16 ASP B N 1
ATOM 1130 C CA . ASP B 1 16 ? 16.922 -1.526 1.704 1 98.62 16 ASP B CA 1
ATOM 1131 C C . ASP B 1 16 ? 16.078 -0.993 0.549 1 98.62 16 ASP B C 1
ATOM 1133 O O . ASP B 1 16 ? 15.703 -1.746 -0.35 1 98.62 16 ASP B O 1
ATOM 1137 N N . PRO B 1 17 ? 15.875 0.328 0.473 1 98.88 17 PRO B N 1
ATOM 1138 C CA . PRO B 1 17 ? 14.984 0.923 -0.525 1 98.88 17 PRO B CA 1
ATOM 1139 C C . PRO B 1 17 ? 15.445 0.656 -1.957 1 98.88 17 PRO B C 1
ATOM 1141 O O . PRO B 1 17 ? 14.617 0.388 -2.834 1 98.88 17 PRO B O 1
ATOM 1144 N N . ARG B 1 18 ? 16.688 0.708 -2.227 1 98.88 18 ARG B N 1
ATOM 1145 C CA . ARG B 1 18 ? 17.172 0.488 -3.584 1 98.88 18 ARG B CA 1
ATOM 1146 C C . ARG B 1 18 ? 16.891 -0.94 -4.039 1 98.88 18 ARG B C 1
ATOM 1148 O O . ARG B 1 18 ? 16.422 -1.158 -5.152 1 98.88 18 ARG B O 1
ATOM 1155 N N . GLU B 1 19 ? 17.172 -1.914 -3.184 1 98.75 19 GLU B N 1
ATOM 1156 C CA . GLU B 1 19 ? 16.938 -3.314 -3.521 1 98.75 19 GLU B CA 1
ATOM 1157 C C . GLU B 1 19 ? 15.461 -3.564 -3.824 1 98.75 19 GLU B C 1
ATOM 1159 O O . GLU B 1 19 ? 15.133 -4.18 -4.84 1 98.75 19 GLU B O 1
ATOM 1164 N N . LEU B 1 20 ? 14.609 -3.068 -2.973 1 98.94 20 LEU B N 1
ATOM 1165 C CA . LEU B 1 20 ? 13.188 -3.346 -3.15 1 98.94 20 LEU B CA 1
ATOM 1166 C C . LEU B 1 20 ? 12.641 -2.609 -4.367 1 98.94 20 LEU B C 1
ATOM 1168 O O . LEU B 1 20 ? 11.789 -3.141 -5.09 1 98.94 20 LEU B O 1
ATOM 1172 N N . ALA B 1 21 ? 13.102 -1.364 -4.617 1 98.94 21 ALA B N 1
ATOM 1173 C CA . ALA B 1 21 ? 12.688 -0.617 -5.801 1 98.94 21 ALA B CA 1
ATOM 1174 C C . ALA B 1 21 ? 13.094 -1.342 -7.078 1 98.94 21 ALA B C 1
ATOM 1176 O O . ALA B 1 21 ? 12.312 -1.422 -8.031 1 98.94 21 ALA B O 1
ATOM 1177 N N . ARG B 1 22 ? 14.289 -1.855 -7.09 1 98.88 22 ARG B N 1
ATOM 1178 C CA . ARG B 1 22 ? 14.766 -2.588 -8.258 1 98.88 22 ARG B CA 1
ATOM 1179 C C . ARG B 1 22 ? 13.945 -3.855 -8.477 1 98.88 22 ARG B C 1
ATOM 1181 O O . ARG B 1 22 ? 13.641 -4.211 -9.617 1 98.88 22 ARG B O 1
ATOM 1188 N N . PHE B 1 23 ? 13.633 -4.516 -7.383 1 98.94 23 PHE B N 1
ATOM 1189 C CA . PHE B 1 23 ? 12.781 -5.695 -7.48 1 98.94 23 PHE B CA 1
ATOM 1190 C C . PHE B 1 23 ? 11.453 -5.348 -8.148 1 98.94 23 PHE B C 1
ATOM 1192 O O . PHE B 1 23 ? 11.062 -5.98 -9.125 1 98.94 23 PHE B O 1
ATOM 1199 N N . TYR B 1 24 ? 10.773 -4.285 -7.691 1 98.94 24 TYR B N 1
ATOM 1200 C CA . TYR B 1 24 ? 9.438 -3.98 -8.203 1 98.94 24 TYR B CA 1
ATOM 1201 C C . TYR B 1 24 ? 9.523 -3.338 -9.586 1 98.94 24 TYR B C 1
ATOM 1203 O O . TYR B 1 24 ? 8.578 -3.432 -10.375 1 98.94 24 TYR B O 1
ATOM 1211 N N . ALA B 1 25 ? 10.641 -2.686 -9.883 1 98.94 25 ALA B N 1
ATOM 1212 C CA . ALA B 1 25 ? 10.859 -2.24 -11.258 1 98.94 25 ALA B CA 1
ATOM 1213 C C . ALA B 1 25 ? 10.914 -3.428 -12.219 1 98.94 25 ALA B C 1
ATOM 1215 O O . ALA B 1 25 ? 10.367 -3.365 -13.32 1 98.94 25 ALA B O 1
ATOM 1216 N N . ALA B 1 26 ? 11.586 -4.465 -11.781 1 98.94 26 ALA B N 1
ATOM 1217 C CA . ALA B 1 26 ? 11.672 -5.672 -12.602 1 98.94 26 ALA B CA 1
ATOM 1218 C C . ALA B 1 26 ? 10.312 -6.371 -12.695 1 98.94 26 ALA B C 1
ATOM 1220 O O . ALA B 1 26 ? 9.984 -6.961 -13.719 1 98.94 26 ALA B O 1
ATOM 1221 N N . VAL B 1 27 ? 9.531 -6.305 -11.641 1 98.94 27 VAL B N 1
ATOM 1222 C CA . VAL B 1 27 ? 8.227 -6.953 -11.617 1 98.94 27 VAL B CA 1
ATOM 1223 C C . VAL B 1 27 ? 7.242 -6.164 -12.477 1 98.94 27 VAL B C 1
ATOM 1225 O O . VAL B 1 27 ? 6.547 -6.738 -13.32 1 98.94 27 VAL B O 1
ATOM 1228 N N . GLY B 1 28 ? 7.164 -4.867 -12.281 1 98.81 28 GLY B N 1
ATOM 1229 C CA . GLY B 1 28 ? 6.066 -4.094 -12.844 1 98.81 28 GLY B CA 1
ATOM 1230 C C . GLY B 1 28 ? 6.527 -3.045 -13.836 1 98.81 28 GLY B C 1
ATOM 1231 O O . GLY B 1 28 ? 5.703 -2.377 -14.469 1 98.81 28 GLY B O 1
ATOM 1232 N N . GLY B 1 29 ? 7.793 -2.77 -13.906 1 98.75 29 GLY B N 1
ATOM 1233 C CA . GLY B 1 29 ? 8.336 -1.818 -14.867 1 98.75 29 GLY B CA 1
ATOM 1234 C C . GLY B 1 29 ? 8.758 -0.509 -14.227 1 98.75 29 GLY B C 1
ATOM 1235 O O . GLY B 1 29 ? 8.562 -0.304 -13.031 1 98.75 29 GLY B O 1
ATOM 1236 N N . GLY B 1 30 ? 9.336 0.386 -15.039 1 98.69 30 GLY B N 1
ATOM 1237 C CA . GLY B 1 30 ? 9.828 1.681 -14.602 1 98.69 30 GLY B CA 1
ATOM 1238 C C . GLY B 1 30 ? 11.312 1.673 -14.266 1 98.69 30 GLY B C 1
ATOM 1239 O O . GLY B 1 30 ? 11.984 0.648 -14.414 1 98.69 30 GLY B O 1
ATOM 1240 N N . THR B 1 31 ? 11.797 2.873 -13.938 1 98.69 31 THR B N 1
ATOM 1241 C CA . THR B 1 31 ? 13.188 3.062 -13.539 1 98.69 31 THR B CA 1
ATOM 1242 C C . THR B 1 31 ? 13.273 3.801 -12.203 1 98.69 31 THR B C 1
ATOM 1244 O O . THR B 1 31 ? 12.812 4.941 -12.086 1 98.69 31 THR B O 1
ATOM 1247 N N . PRO B 1 32 ? 13.828 3.154 -11.203 1 98.75 32 PRO B N 1
ATOM 1248 C CA . PRO B 1 32 ? 13.922 3.816 -9.898 1 98.75 32 PRO B CA 1
ATOM 1249 C C . PRO B 1 32 ? 14.805 5.062 -9.93 1 98.75 32 PRO B C 1
ATOM 1251 O O . PRO B 1 32 ? 15.828 5.078 -10.609 1 98.75 32 PRO B O 1
ATOM 1254 N N . ASP B 1 33 ? 14.367 6.145 -9.289 1 98.88 33 ASP B N 1
ATOM 1255 C CA . ASP B 1 33 ? 15.234 7.258 -8.922 1 98.88 33 ASP B CA 1
ATOM 1256 C C . ASP B 1 33 ? 15.992 6.965 -7.625 1 98.88 33 ASP B C 1
ATOM 1258 O O . ASP B 1 33 ? 15.43 7.078 -6.535 1 98.88 33 ASP B O 1
ATOM 1262 N N . GLU B 1 34 ? 17.219 6.641 -7.656 1 98.25 34 GLU B N 1
ATOM 1263 C CA . GLU B 1 34 ? 17.984 6.102 -6.527 1 98.25 34 GLU B CA 1
ATOM 1264 C C . GLU B 1 34 ? 18.906 7.156 -5.926 1 98.25 34 GLU B C 1
ATOM 1266 O O . GLU B 1 34 ? 19.859 6.82 -5.219 1 98.25 34 GLU B O 1
ATOM 1271 N N . ALA B 1 35 ? 18.641 8.422 -6.227 1 98.44 35 ALA B N 1
ATOM 1272 C CA . ALA B 1 35 ? 19.516 9.5 -5.781 1 98.44 35 ALA B CA 1
ATOM 1273 C C . ALA B 1 35 ? 19.641 9.508 -4.262 1 98.44 35 ALA B C 1
ATOM 1275 O O . ALA B 1 35 ? 20.719 9.797 -3.727 1 98.44 35 ALA B O 1
ATOM 1276 N N . ASP B 1 36 ? 18.609 9.328 -3.527 1 98.31 36 ASP B N 1
ATOM 1277 C CA . ASP B 1 36 ? 18.594 9.219 -2.072 1 98.31 36 ASP B CA 1
ATOM 1278 C C . ASP B 1 36 ? 18.406 7.762 -1.641 1 98.31 36 ASP B C 1
ATOM 1280 O O . ASP B 1 36 ? 17.344 7.176 -1.861 1 98.31 36 ASP B O 1
ATOM 1284 N N . PRO B 1 37 ? 19.391 7.18 -1.02 1 98.06 37 PRO B N 1
ATOM 1285 C CA . PRO B 1 37 ? 19.312 5.758 -0.665 1 98.06 37 PRO B CA 1
ATOM 1286 C C . PRO B 1 37 ? 18.25 5.473 0.391 1 98.06 37 PRO B C 1
ATOM 1288 O O . PRO B 1 37 ? 17.891 4.312 0.614 1 98.06 37 PRO B O 1
ATOM 1291 N N . ASP B 1 38 ? 17.797 6.488 1.076 1 98.5 38 ASP B N 1
ATOM 1292 C CA . ASP B 1 38 ? 16.828 6.285 2.154 1 98.5 38 ASP B CA 1
ATOM 1293 C C . ASP B 1 38 ? 15.406 6.527 1.666 1 98.5 38 ASP B C 1
ATOM 1295 O O . ASP B 1 38 ? 14.445 6.336 2.416 1 98.5 38 ASP B O 1
ATOM 1299 N N . TRP B 1 39 ? 15.258 7 0.471 1 98.81 39 TRP B N 1
ATOM 1300 C CA . TRP B 1 39 ? 13.984 7.309 -0.163 1 98.81 39 TRP B CA 1
ATOM 1301 C C . TRP B 1 39 ? 14.07 7.148 -1.678 1 98.81 39 TRP B C 1
ATOM 1303 O O . TRP B 1 39 ? 14.492 8.07 -2.381 1 98.81 39 TRP B O 1
ATOM 1313 N N . VAL B 1 40 ? 13.617 6.031 -2.188 1 98.94 40 VAL B N 1
ATOM 1314 C CA . VAL B 1 40 ? 13.727 5.727 -3.609 1 98.94 40 VAL B CA 1
ATOM 1315 C C . VAL B 1 40 ? 12.344 5.754 -4.25 1 98.94 40 VAL B C 1
ATOM 1317 O O . VAL B 1 40 ? 11.375 5.23 -3.682 1 98.94 40 VAL B O 1
ATOM 1320 N N . VAL B 1 41 ? 12.188 6.363 -5.387 1 98.94 41 VAL B N 1
ATOM 1321 C CA . VAL B 1 41 ? 10.891 6.535 -6.031 1 98.94 41 VAL B CA 1
ATOM 1322 C C . VAL B 1 41 ? 10.852 5.742 -7.336 1 98.94 41 VAL B C 1
ATOM 1324 O O . VAL B 1 41 ? 11.82 5.746 -8.102 1 98.94 41 VAL B O 1
ATOM 1327 N N .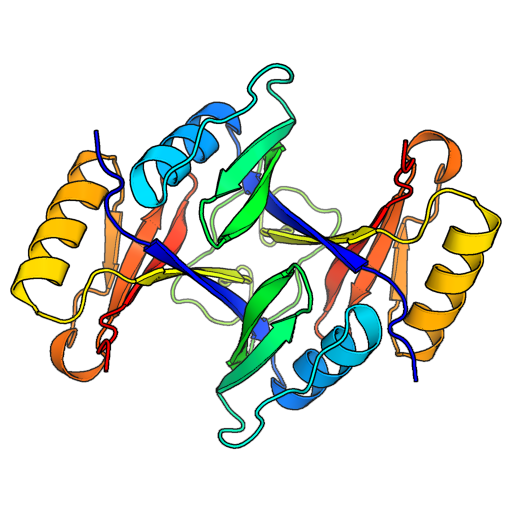 LEU B 1 42 ? 9.797 5.023 -7.57 1 98.94 42 LEU B N 1
ATOM 1328 C CA . LEU B 1 42 ? 9.523 4.281 -8.789 1 98.94 42 LEU B CA 1
ATOM 1329 C C . LEU B 1 42 ? 8.148 4.637 -9.344 1 98.94 42 LEU B C 1
ATOM 1331 O O . LEU B 1 42 ? 7.129 4.375 -8.703 1 98.94 42 LEU B O 1
ATOM 1335 N N . GLN B 1 43 ? 8.102 5.293 -10.484 1 98.69 43 GLN B N 1
ATOM 1336 C CA . GLN B 1 43 ? 6.84 5.418 -11.195 1 98.69 43 GLN B CA 1
ATOM 1337 C C . GLN B 1 43 ? 6.531 4.152 -11.992 1 98.69 43 GLN B C 1
ATOM 1339 O O . GLN B 1 43 ? 7.18 3.873 -13 1 98.69 43 GLN B O 1
ATOM 1344 N N . VAL B 1 44 ? 5.523 3.385 -11.523 1 98.31 44 VAL B N 1
ATOM 1345 C CA . VAL B 1 44 ? 5.152 2.15 -12.203 1 98.31 44 VAL B CA 1
ATOM 1346 C C . VAL B 1 44 ? 4.301 2.475 -13.43 1 98.31 44 VAL B C 1
ATOM 1348 O O . VAL B 1 44 ? 3.314 3.209 -13.328 1 98.31 44 VAL B O 1
ATOM 1351 N N . PRO B 1 45 ? 4.676 2 -14.625 1 97.5 45 PRO B N 1
ATOM 1352 C CA . PRO B 1 45 ? 3.828 2.236 -15.797 1 97.5 45 PRO B CA 1
ATOM 1353 C C . PRO B 1 45 ? 2.387 1.776 -15.586 1 97.5 45 PRO B C 1
ATOM 1355 O O . PRO B 1 45 ? 2.152 0.627 -15.203 1 97.5 45 PRO B O 1
ATOM 1358 N N . GLY B 1 46 ? 1.446 2.746 -15.867 1 95.69 46 GLY B N 1
ATOM 1359 C CA . GLY B 1 46 ? 0.048 2.387 -15.688 1 95.69 46 GLY B CA 1
ATOM 1360 C C . GLY B 1 46 ? -0.33 2.17 -14.234 1 95.69 46 GLY B C 1
ATOM 1361 O O . GLY B 1 46 ? -1.428 1.695 -13.938 1 95.69 46 GLY B O 1
ATOM 1362 N N . GLY B 1 47 ? 0.583 2.404 -13.32 1 97.56 47 GLY B N 1
ATOM 1363 C CA . GLY B 1 47 ? 0.393 2.207 -11.898 1 97.56 47 GLY B CA 1
ATOM 1364 C C . GLY B 1 47 ? 0.755 3.428 -11.07 1 97.56 47 GLY B C 1
ATOM 1365 O O . GLY B 1 47 ? 0.873 4.531 -11.609 1 97.56 47 GLY B O 1
ATOM 1366 N N . PRO B 1 48 ? 0.843 3.275 -9.828 1 98.31 48 PRO B N 1
ATOM 1367 C CA . PRO B 1 48 ? 1.109 4.422 -8.961 1 98.31 48 PRO B CA 1
ATOM 1368 C C . PRO B 1 48 ? 2.594 4.777 -8.891 1 98.31 48 PRO B C 1
ATOM 1370 O O . PRO B 1 48 ? 3.438 4.008 -9.359 1 98.31 48 PRO B O 1
ATOM 1373 N N . ARG B 1 49 ? 2.84 5.984 -8.359 1 98.69 49 ARG B N 1
ATOM 1374 C CA . ARG B 1 49 ? 4.129 6.32 -7.762 1 98.69 49 ARG B CA 1
ATOM 1375 C C . ARG B 1 49 ? 4.375 5.512 -6.492 1 98.69 49 ARG B C 1
ATOM 1377 O O . ARG B 1 49 ? 3.621 5.629 -5.523 1 98.69 49 ARG B O 1
ATOM 1384 N N . LEU B 1 50 ? 5.348 4.598 -6.52 1 98.94 50 LEU B N 1
ATOM 1385 C CA . LEU B 1 50 ? 5.812 3.908 -5.32 1 98.94 50 LEU B CA 1
ATOM 1386 C C . LEU B 1 50 ? 7.004 4.637 -4.703 1 98.94 50 LEU B C 1
ATOM 1388 O O . LEU B 1 50 ? 7.91 5.066 -5.418 1 98.94 50 LEU B O 1
ATOM 1392 N N . SER B 1 51 ? 6.965 4.871 -3.457 1 98.94 51 SER B N 1
ATOM 1393 C CA . SER B 1 51 ? 8.125 5.336 -2.697 1 98.94 51 SER B CA 1
ATOM 1394 C C . SER B 1 51 ? 8.578 4.285 -1.69 1 98.94 51 SER B C 1
ATOM 1396 O O . SER B 1 51 ? 7.762 3.707 -0.974 1 98.94 51 SER B O 1
ATOM 1398 N N . PHE B 1 52 ? 9.812 4.016 -1.729 1 98.94 52 PHE B N 1
ATOM 1399 C CA . PHE B 1 52 ? 10.406 3.061 -0.803 1 98.94 52 PHE B CA 1
ATOM 1400 C C . PHE B 1 52 ? 11.164 3.779 0.308 1 98.94 52 PHE B C 1
ATOM 1402 O O . PHE B 1 52 ? 12.156 4.461 0.049 1 98.94 52 PHE B O 1
ATOM 1409 N N . GLN B 1 53 ? 10.648 3.67 1.514 1 98.88 53 GLN B N 1
ATOM 1410 C CA . GLN B 1 53 ? 11.164 4.363 2.688 1 98.88 53 GLN B CA 1
ATOM 1411 C C . GLN B 1 53 ? 12.047 3.439 3.523 1 98.88 53 GLN B C 1
ATOM 1413 O O . GLN B 1 53 ? 11.648 2.324 3.861 1 98.88 53 GLN B O 1
ATOM 1418 N N . ARG B 1 54 ? 13.203 3.939 3.912 1 98.81 54 ARG B N 1
ATOM 1419 C CA . ARG B 1 54 ? 14.117 3.145 4.734 1 98.81 54 ARG B CA 1
ATOM 1420 C C . ARG B 1 54 ? 13.531 2.912 6.125 1 98.81 54 ARG B C 1
ATOM 1422 O O . ARG B 1 54 ? 13.211 3.865 6.832 1 98.81 54 ARG B O 1
ATOM 1429 N N . ALA B 1 55 ? 13.352 1.709 6.449 1 98.38 55 ALA B N 1
ATOM 1430 C CA . ALA B 1 55 ? 13.039 1.198 7.781 1 98.38 55 ALA B CA 1
ATOM 1431 C C . ALA B 1 55 ? 13.969 0.057 8.164 1 98.38 55 ALA B C 1
ATOM 1433 O O . ALA B 1 55 ? 13.633 -1.117 7.992 1 98.38 55 ALA B O 1
ATOM 1434 N N . PRO B 1 56 ? 15.086 0.365 8.766 1 97.25 56 PRO B N 1
ATOM 1435 C CA . PRO B 1 56 ? 16.141 -0.64 8.914 1 97.25 56 PRO B CA 1
ATOM 1436 C C . PRO B 1 56 ? 15.75 -1.77 9.867 1 97.25 56 PRO B C 1
ATOM 1438 O O . PRO B 1 56 ? 16.25 -2.891 9.734 1 97.25 56 PRO B O 1
ATOM 1441 N N . ASP B 1 57 ? 14.836 -1.534 10.805 1 97.12 57 ASP B N 1
ATOM 1442 C CA . ASP B 1 57 ? 14.516 -2.521 11.836 1 97.12 57 ASP B CA 1
ATOM 1443 C C . ASP B 1 57 ? 13.203 -3.236 11.516 1 97.12 57 ASP B C 1
ATOM 1445 O O . ASP B 1 57 ? 12.711 -4.02 12.328 1 97.12 57 ASP B O 1
ATOM 1449 N N . LEU B 1 58 ? 12.633 -2.938 10.344 1 96.88 58 LEU B N 1
ATOM 1450 C CA . LEU B 1 58 ? 11.344 -3.525 9.984 1 96.88 58 LEU B CA 1
ATOM 1451 C C . LEU B 1 58 ? 11.422 -5.047 10 1 96.88 58 LEU B C 1
ATOM 1453 O O . LEU B 1 58 ? 12.336 -5.637 9.414 1 96.88 58 LEU B O 1
ATOM 1457 N N . THR B 1 59 ? 10.484 -5.617 10.719 1 96.06 59 THR B N 1
ATOM 1458 C CA . THR B 1 59 ? 10.25 -7.055 10.602 1 96.06 59 THR B CA 1
ATOM 1459 C C . THR B 1 59 ? 9.094 -7.336 9.648 1 96.06 59 THR B C 1
ATOM 1461 O O . THR B 1 59 ? 8.07 -6.656 9.688 1 96.06 59 THR B O 1
ATOM 1464 N N . PRO B 1 60 ? 9.258 -8.297 8.781 1 96.88 60 PRO B N 1
ATOM 1465 C CA . PRO B 1 60 ? 8.188 -8.594 7.832 1 96.88 60 PRO B CA 1
ATOM 1466 C C . PRO B 1 60 ? 6.898 -9.047 8.516 1 96.88 60 PRO B C 1
ATOM 1468 O O . PRO B 1 60 ? 6.934 -9.523 9.656 1 96.88 60 PRO B O 1
ATOM 1471 N N . PRO B 1 61 ? 5.762 -8.836 7.836 1 97.56 61 PRO B N 1
ATOM 1472 C CA . PRO B 1 61 ? 4.52 -9.398 8.359 1 97.56 61 PRO B CA 1
ATOM 1473 C C . PRO B 1 61 ? 4.605 -10.914 8.578 1 97.56 61 PRO B C 1
ATOM 1475 O O . PRO B 1 61 ? 5.289 -11.609 7.824 1 97.56 61 PRO B O 1
ATOM 1478 N N . GLU B 1 62 ? 3.861 -11.367 9.578 1 97.31 62 GLU B N 1
ATOM 1479 C CA . GLU B 1 62 ? 3.756 -12.797 9.828 1 97.31 62 GLU B CA 1
ATOM 1480 C C . GLU B 1 62 ? 2.586 -13.414 9.07 1 97.31 62 GLU B C 1
ATOM 1482 O O . GLU B 1 62 ? 1.615 -13.875 9.672 1 97.31 62 GLU B O 1
ATOM 1487 N N . TRP B 1 63 ? 2.729 -13.523 7.867 1 96.62 63 TRP B N 1
ATOM 1488 C CA . TRP B 1 63 ? 1.73 -14.117 6.98 1 96.62 63 TRP B CA 1
ATOM 1489 C C . TRP B 1 63 ? 1.669 -15.633 7.164 1 96.62 63 TRP B C 1
ATOM 1491 O O . TRP B 1 63 ? 2.705 -16.297 7.277 1 96.62 63 TRP B O 1
ATOM 1501 N N . PRO B 1 64 ? 0.566 -16.172 7.289 1 96.94 64 PRO B N 1
ATOM 1502 C CA . PRO B 1 64 ? -0.76 -15.641 6.969 1 96.94 64 PRO B CA 1
ATOM 1503 C C . PRO B 1 64 ? -1.552 -15.242 8.211 1 96.94 64 PRO B C 1
ATOM 1505 O O . PRO B 1 64 ? -2.781 -15.148 8.164 1 96.94 64 PRO B O 1
ATOM 1508 N N . ARG B 1 65 ? -0.803 -14.93 9.289 1 94.5 65 ARG B N 1
ATOM 1509 C CA . ARG B 1 65 ? -1.518 -14.445 10.461 1 94.5 65 ARG B CA 1
ATOM 1510 C C . ARG B 1 65 ? -2.4 -13.25 10.117 1 94.5 65 ARG B C 1
ATOM 1512 O O . ARG B 1 65 ? -2.043 -12.438 9.258 1 94.5 65 ARG B O 1
ATOM 1519 N N . SER B 1 66 ? -3.523 -13.125 10.828 1 93.5 66 SER B N 1
ATOM 1520 C CA . SER B 1 66 ? -4.48 -12.086 10.453 1 93.5 66 SER B CA 1
ATOM 1521 C C . SER B 1 66 ? -4.723 -11.117 11.609 1 93.5 66 SER B C 1
ATOM 1523 O O . SER B 1 66 ? -5.582 -10.242 11.516 1 93.5 66 SER B O 1
ATOM 1525 N N . ASP B 1 67 ? -4.02 -11.273 12.648 1 94.25 67 ASP B N 1
ATOM 1526 C CA . ASP B 1 67 ? -4.195 -10.422 13.82 1 94.25 67 ASP B CA 1
ATOM 1527 C C . ASP B 1 67 ? -3.002 -9.484 14 1 94.25 67 ASP B C 1
ATOM 1529 O O . ASP B 1 67 ? -2.793 -8.578 13.188 1 94.25 67 ASP B O 1
ATOM 1533 N N . ARG B 1 68 ? -2.156 -9.75 15.102 1 94.88 68 ARG B N 1
ATOM 1534 C CA . ARG B 1 68 ? -1.032 -8.859 15.344 1 94.88 68 ARG B CA 1
ATOM 1535 C C . ARG B 1 68 ? 0.13 -9.164 14.406 1 94.88 68 ARG B C 1
ATOM 1537 O O . ARG B 1 68 ? 0.473 -10.328 14.195 1 94.88 68 ARG B O 1
ATOM 1544 N N . ASN B 1 69 ? 0.737 -8.086 13.836 1 96.69 69 ASN B N 1
ATOM 1545 C CA . ASN B 1 69 ? 1.845 -8.125 12.883 1 96.69 69 ASN B CA 1
ATOM 1546 C C . ASN B 1 69 ? 1.45 -8.828 11.594 1 96.69 69 ASN B C 1
ATOM 1548 O O . ASN B 1 69 ? 2.285 -9.469 10.953 1 96.69 69 ASN B O 1
ATOM 1552 N N . ALA B 1 70 ? 0.146 -8.766 11.258 1 97.69 70 ALA B N 1
ATOM 1553 C CA . ALA B 1 70 ? -0.364 -9.328 10.008 1 97.69 70 ALA B CA 1
ATOM 1554 C C . ALA B 1 70 ? -0.059 -8.406 8.836 1 97.69 70 ALA B C 1
ATOM 1556 O O . ALA B 1 70 ? 0.39 -7.273 9.023 1 97.69 70 ALA B O 1
ATOM 1557 N N . GLN B 1 71 ? -0.231 -8.977 7.633 1 98.5 71 GLN B N 1
ATOM 1558 C CA . GLN B 1 71 ? -0.226 -8.148 6.438 1 98.5 71 GLN B CA 1
ATOM 1559 C C . GLN B 1 71 ? -1.173 -6.957 6.59 1 98.5 71 GLN B C 1
ATOM 1561 O O . GLN B 1 71 ? -2.301 -7.113 7.062 1 98.5 71 GLN B O 1
ATOM 1566 N N . GLN B 1 72 ? -0.692 -5.801 6.246 1 98.69 72 GLN B N 1
ATOM 1567 C CA . GLN B 1 72 ? -1.475 -4.574 6.344 1 98.69 72 GLN B CA 1
ATOM 1568 C C . GLN B 1 72 ? -1.919 -4.094 4.965 1 98.69 72 GLN B C 1
ATOM 1570 O O . GLN B 1 72 ? -3.037 -3.602 4.805 1 98.69 72 GLN B O 1
ATOM 1575 N N . PHE B 1 73 ? -1.057 -4.16 3.994 1 98.75 73 PHE B N 1
ATOM 1576 C CA . PHE B 1 73 ? -1.192 -3.846 2.576 1 98.75 73 PHE B CA 1
ATOM 1577 C C . PHE B 1 73 ? -0.498 -4.898 1.72 1 98.75 73 PHE B C 1
ATOM 1579 O O . PHE B 1 73 ? 0.398 -5.598 2.193 1 98.75 73 PHE B O 1
ATOM 1586 N N . HIS B 1 74 ? -0.831 -4.98 0.499 1 98.88 74 HIS B N 1
ATOM 1587 C CA . HIS B 1 74 ? 0.022 -5.656 -0.472 1 98.88 74 HIS B CA 1
ATOM 1588 C C . HIS B 1 74 ? -0.273 -5.18 -1.891 1 98.88 74 HIS B C 1
ATOM 1590 O O . HIS B 1 74 ? -1.253 -4.465 -2.119 1 98.88 74 HIS B O 1
ATOM 1596 N N . LEU B 1 75 ? 0.591 -5.531 -2.773 1 98.94 75 LEU B N 1
ATOM 1597 C CA . LEU B 1 75 ? 0.462 -5.16 -4.18 1 98.94 75 LEU B CA 1
ATOM 1598 C C . LEU B 1 75 ? -0 -6.352 -5.012 1 98.94 75 LEU B C 1
ATOM 1600 O O . LEU B 1 75 ? 0.53 -7.457 -4.875 1 98.94 75 LEU B O 1
ATOM 1604 N N . ASP B 1 76 ? -1.01 -6.121 -5.84 1 98.94 76 ASP B N 1
ATOM 1605 C CA . ASP B 1 76 ? -1.454 -7.105 -6.824 1 98.94 76 ASP B CA 1
ATOM 1606 C C . ASP B 1 76 ? -0.93 -6.762 -8.219 1 98.94 76 ASP B C 1
ATOM 1608 O O . AS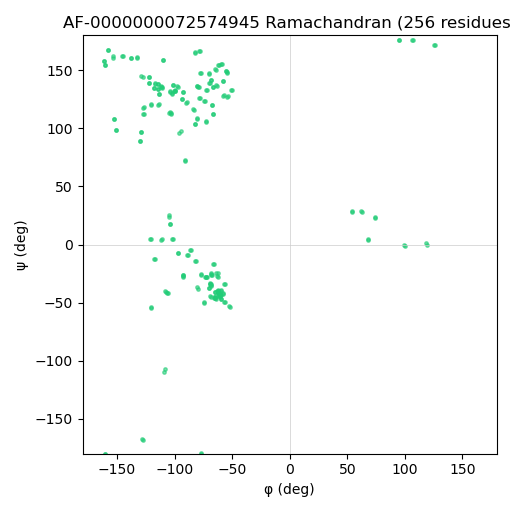P B 1 76 ? -0.979 -5.602 -8.633 1 98.94 76 ASP B O 1
ATOM 1612 N N . PHE B 1 77 ? -0.498 -7.723 -8.875 1 98.94 77 PHE B N 1
ATOM 1613 C CA . PHE B 1 77 ? -0.061 -7.586 -10.258 1 98.94 77 PHE B CA 1
ATOM 1614 C C . PHE B 1 77 ? -0.85 -8.516 -11.172 1 98.94 77 PHE B C 1
ATOM 1616 O O . PHE B 1 77 ? -1.149 -9.648 -10.797 1 98.94 77 PHE B O 1
ATOM 1623 N N . ASP B 1 78 ? -1.19 -8.016 -12.289 1 98.81 78 ASP B N 1
ATOM 1624 C CA . ASP B 1 78 ? -1.769 -8.812 -13.367 1 98.81 78 ASP B CA 1
ATOM 1625 C C . ASP B 1 78 ? -0.712 -9.703 -14.016 1 98.81 78 ASP B C 1
ATOM 1627 O O . ASP B 1 78 ? 0.136 -9.219 -14.766 1 98.81 78 ASP B O 1
ATOM 1631 N N . GLY B 1 79 ? -0.787 -10.945 -13.727 1 98.69 79 GLY B N 1
ATOM 1632 C CA . GLY B 1 79 ? 0.188 -11.898 -14.234 1 98.69 79 GLY B CA 1
ATOM 1633 C C . GLY B 1 79 ? -0.164 -12.445 -15.602 1 98.69 79 GLY B C 1
ATOM 1634 O O . GLY B 1 79 ? 0.599 -13.219 -16.188 1 98.69 79 GLY B O 1
ATOM 1635 N N . GLY B 1 80 ? -1.362 -12.047 -16.109 1 98.56 80 GLY B N 1
ATOM 1636 C CA . GLY B 1 80 ? -1.813 -12.5 -17.406 1 98.56 80 GLY B CA 1
ATOM 1637 C C . GLY B 1 80 ? -3.18 -13.156 -17.375 1 98.56 80 GLY B C 1
ATOM 1638 O O . GLY B 1 80 ? -3.711 -13.438 -16.297 1 98.56 80 GLY B O 1
ATOM 1639 N N . ALA B 1 81 ? -3.73 -13.445 -18.562 1 98.44 81 ALA B N 1
ATOM 1640 C CA . ALA B 1 81 ? -5.086 -13.977 -18.688 1 98.44 81 ALA B CA 1
ATOM 1641 C C . ALA B 1 81 ? -5.078 -15.5 -18.719 1 98.44 81 ALA B C 1
ATOM 1643 O O . ALA B 1 81 ? -6.07 -16.141 -18.359 1 98.44 81 ALA B O 1
ATOM 1644 N N . THR B 1 82 ? -3.996 -16.094 -19.156 1 98.12 82 THR B N 1
ATOM 1645 C CA . THR B 1 82 ? -3.92 -17.531 -19.281 1 98.12 82 THR B CA 1
ATOM 1646 C C . THR B 1 82 ? -2.979 -18.125 -18.234 1 98.12 82 THR B C 1
ATOM 1648 O O . THR B 1 82 ? -2.102 -17.438 -17.719 1 98.12 82 THR B O 1
ATOM 1651 N N . TRP B 1 83 ? -3.135 -19.391 -17.938 1 97.56 83 TRP B N 1
ATOM 1652 C CA . TRP B 1 83 ? -2.27 -20.047 -16.969 1 97.56 83 TRP B CA 1
ATOM 1653 C C . TRP B 1 83 ? -0.849 -20.188 -17.5 1 97.56 83 TRP B C 1
ATOM 1655 O O . TRP B 1 83 ? 0.114 -20.203 -16.734 1 97.56 83 TRP B O 1
ATOM 1665 N N . ALA B 1 84 ? -0.692 -20.203 -18.766 1 98.31 84 ALA B N 1
ATOM 1666 C CA . ALA B 1 84 ? 0.651 -20.172 -19.344 1 98.31 84 ALA B CA 1
ATOM 1667 C C . ALA B 1 84 ? 1.346 -18.859 -19.031 1 98.31 84 ALA B C 1
ATOM 1669 O O . ALA B 1 84 ? 2.531 -18.828 -18.703 1 98.31 84 ALA B O 1
ATOM 1670 N N . GLU B 1 85 ? 0.605 -17.734 -19.219 1 98.31 85 GLU B N 1
ATOM 1671 C CA . GLU B 1 85 ? 1.137 -16.406 -18.875 1 98.31 85 GLU B CA 1
ATOM 1672 C C . GLU B 1 85 ? 1.425 -16.312 -17.375 1 98.31 85 GLU B C 1
ATOM 1674 O O . GLU B 1 85 ? 2.441 -15.742 -16.969 1 98.31 85 GLU B O 1
ATOM 1679 N N . MET B 1 86 ? 0.547 -16.859 -16.562 1 98.69 86 MET B N 1
ATOM 1680 C CA . MET B 1 86 ? 0.744 -16.891 -15.109 1 98.69 86 MET B CA 1
ATOM 1681 C C . MET B 1 86 ? 2.01 -17.672 -14.75 1 98.69 86 MET B C 1
ATOM 1683 O O . MET B 1 86 ? 2.781 -17.234 -13.891 1 98.69 86 MET B O 1
ATOM 1687 N N . ASP B 1 87 ? 2.205 -18.812 -15.383 1 98.75 87 ASP B N 1
ATOM 1688 C CA . ASP B 1 87 ? 3.393 -19.625 -15.133 1 98.75 87 ASP B CA 1
ATOM 1689 C C . ASP B 1 87 ? 4.664 -18.875 -15.516 1 98.75 87 ASP B C 1
ATOM 1691 O O . ASP B 1 87 ? 5.68 -18.969 -14.82 1 98.75 87 ASP B O 1
ATOM 1695 N N . ALA B 1 88 ? 4.566 -18.172 -16.625 1 98.75 88 ALA B N 1
ATOM 1696 C CA . ALA B 1 88 ? 5.719 -17.391 -17.047 1 98.75 88 ALA B CA 1
ATOM 1697 C C . ALA B 1 88 ? 6.027 -16.281 -16.031 1 98.75 88 ALA B C 1
ATOM 1699 O O . ALA B 1 88 ? 7.188 -16.062 -15.68 1 98.75 88 ALA B O 1
ATOM 1700 N N . ALA B 1 89 ? 5.027 -15.578 -15.594 1 98.88 89 ALA B N 1
ATOM 1701 C CA . ALA B 1 89 ? 5.207 -14.547 -14.578 1 98.88 89 ALA B CA 1
ATOM 1702 C C . ALA B 1 89 ? 5.754 -15.141 -13.281 1 98.88 89 ALA B C 1
ATOM 1704 O O . ALA B 1 89 ? 6.637 -14.555 -12.648 1 98.88 89 ALA B O 1
ATOM 1705 N N . HIS B 1 90 ? 5.199 -16.281 -12.883 1 98.88 90 HIS B N 1
ATOM 1706 C CA . HIS B 1 90 ? 5.668 -17.031 -11.719 1 98.88 90 HIS B CA 1
ATOM 1707 C C . HIS B 1 90 ? 7.172 -17.281 -11.805 1 98.88 90 HIS B C 1
ATOM 1709 O O . HIS B 1 90 ? 7.91 -16.969 -10.867 1 98.88 90 HIS B O 1
ATOM 1715 N N . ASP B 1 91 ? 7.574 -17.844 -12.914 1 98.88 91 ASP B N 1
ATOM 1716 C CA . ASP B 1 91 ? 8.984 -18.156 -13.094 1 98.88 91 ASP B CA 1
ATOM 1717 C C . ASP B 1 91 ? 9.844 -16.906 -13 1 98.88 91 ASP B C 1
ATOM 1719 O O . ASP B 1 91 ? 10.93 -16.922 -12.414 1 98.88 91 ASP B O 1
ATOM 1723 N N . ARG B 1 92 ? 9.383 -15.82 -13.562 1 98.88 92 ARG B N 1
ATOM 1724 C CA . ARG B 1 92 ? 10.148 -14.578 -13.602 1 98.88 92 ARG B CA 1
ATOM 1725 C C . ARG B 1 92 ? 10.297 -13.984 -12.203 1 98.88 92 ARG B C 1
ATOM 1727 O O . ARG B 1 92 ? 11.391 -13.586 -11.805 1 98.88 92 ARG B O 1
ATOM 1734 N N . VAL B 1 93 ? 9.227 -13.953 -11.438 1 98.88 93 VAL B N 1
ATOM 1735 C CA . VAL B 1 93 ? 9.336 -13.32 -10.125 1 98.88 93 VAL B CA 1
ATOM 1736 C C . VAL B 1 93 ? 10.227 -14.172 -9.219 1 98.88 93 VAL B C 1
ATOM 1738 O O . VAL B 1 93 ? 10.945 -13.641 -8.367 1 98.88 93 VAL B O 1
ATOM 1741 N N . LEU B 1 94 ? 10.211 -15.523 -9.344 1 98.94 94 LEU B N 1
ATOM 1742 C CA . LEU B 1 94 ? 11.117 -16.375 -8.586 1 98.94 94 LEU B CA 1
ATOM 1743 C C . LEU B 1 94 ? 12.57 -16.062 -8.938 1 98.94 94 LEU B C 1
ATOM 1745 O O . LEU B 1 94 ? 13.422 -15.984 -8.047 1 98.94 94 LEU B O 1
ATOM 1749 N N . ALA B 1 95 ? 12.797 -15.914 -10.203 1 98.75 95 ALA B N 1
ATOM 1750 C CA . ALA B 1 95 ? 14.156 -15.609 -10.664 1 98.75 95 ALA B CA 1
ATOM 1751 C C . ALA B 1 95 ? 14.633 -14.273 -10.117 1 98.75 95 ALA B C 1
ATOM 1753 O O . ALA B 1 95 ? 15.836 -14.062 -9.922 1 98.75 95 ALA B O 1
ATOM 1754 N N . LEU B 1 96 ? 13.719 -13.398 -9.859 1 98.75 96 LEU B N 1
ATOM 1755 C CA . LEU B 1 96 ? 14.039 -12.07 -9.344 1 98.75 96 LEU B CA 1
ATOM 1756 C C . LEU B 1 96 ? 14.266 -12.109 -7.836 1 98.75 96 LEU B C 1
ATOM 1758 O O . LEU B 1 96 ? 14.68 -11.109 -7.238 1 98.75 96 LEU B O 1
ATOM 1762 N N . GLY B 1 97 ? 13.867 -13.234 -7.152 1 98.56 97 GLY B N 1
ATOM 1763 C CA . GLY B 1 97 ? 14.148 -13.375 -5.734 1 98.56 97 GLY B CA 1
ATOM 1764 C C . GLY B 1 97 ? 12.898 -13.484 -4.883 1 98.56 97 GLY B C 1
ATOM 1765 O O . GLY B 1 97 ? 12.984 -13.602 -3.658 1 98.56 97 GLY B O 1
ATOM 1766 N N . ALA B 1 98 ? 11.727 -13.469 -5.48 1 98.94 98 ALA B N 1
ATOM 1767 C CA . ALA B 1 98 ? 10.492 -13.688 -4.734 1 98.94 98 ALA B CA 1
ATOM 1768 C C . ALA B 1 98 ? 10.438 -15.102 -4.168 1 98.94 98 ALA B C 1
ATOM 1770 O O . ALA B 1 98 ? 10.984 -16.031 -4.762 1 98.94 98 ALA B O 1
ATOM 1771 N N . ARG B 1 99 ? 9.75 -15.242 -3.045 1 98.88 99 ARG B N 1
ATOM 1772 C CA . ARG B 1 99 ? 9.523 -16.547 -2.436 1 98.88 99 ARG B CA 1
ATOM 1773 C C . ARG B 1 99 ? 8.039 -16.875 -2.377 1 98.88 99 ARG B C 1
ATOM 1775 O O . ARG B 1 99 ? 7.227 -16.062 -1.956 1 98.88 99 ARG B O 1
ATOM 1782 N N . PRO B 1 100 ? 7.699 -18.109 -2.754 1 98.81 100 PRO B N 1
ATOM 1783 C CA . PRO B 1 100 ? 6.281 -18.469 -2.666 1 98.81 100 PRO B CA 1
ATOM 1784 C C . PRO B 1 100 ? 5.777 -18.531 -1.228 1 98.81 100 PRO B C 1
ATOM 1786 O O . PRO B 1 100 ? 6.48 -19.031 -0.342 1 98.81 100 PRO B O 1
ATOM 1789 N N . LEU B 1 101 ? 4.652 -17.984 -1.024 1 98.81 101 LEU B N 1
ATOM 1790 C CA . LEU B 1 101 ? 3.957 -18.094 0.254 1 98.81 101 LEU B CA 1
ATOM 1791 C C . LEU B 1 101 ? 2.742 -19.016 0.135 1 98.81 101 LEU B C 1
ATOM 1793 O O . LEU B 1 101 ? 2.455 -19.781 1.048 1 98.81 101 LEU B O 1
ATOM 1797 N N . ASP B 1 102 ? 1.959 -18.922 -1.021 1 98.81 102 ASP B N 1
ATOM 1798 C CA . ASP B 1 102 ? 0.765 -19.734 -1.247 1 98.81 102 ASP B CA 1
ATOM 1799 C C . ASP B 1 102 ? 0.511 -19.938 -2.74 1 98.81 102 ASP B C 1
ATOM 1801 O O . ASP B 1 102 ? 0.052 -19.016 -3.424 1 98.81 102 ASP B O 1
ATOM 1805 N N . LEU B 1 103 ? 0.757 -21.141 -3.176 1 98.5 103 LEU B N 1
ATOM 1806 C CA . LEU B 1 103 ? 0.539 -21.5 -4.574 1 98.5 103 LEU B CA 1
ATOM 1807 C C . LEU B 1 103 ? -0.626 -22.484 -4.707 1 98.5 103 LEU B C 1
ATOM 1809 O O . LEU B 1 103 ? -0.962 -22.906 -5.816 1 98.5 103 LEU B O 1
ATOM 1813 N N . GLU B 1 104 ? -1.183 -22.703 -3.621 1 97.94 104 GLU B N 1
ATOM 1814 C CA . GLU B 1 104 ? -2.225 -23.734 -3.623 1 97.94 104 GLU B CA 1
ATOM 1815 C C . GLU B 1 104 ? -3.521 -23.203 -4.223 1 97.94 104 GLU B C 1
ATOM 1817 O O . GLU B 1 104 ? -3.814 -22 -4.121 1 97.94 104 GLU B O 1
ATOM 1822 N N . ASP B 1 105 ? -4.293 -24.125 -4.906 1 97.56 105 ASP B N 1
ATOM 1823 C CA . ASP B 1 105 ? -5.621 -23.844 -5.445 1 97.56 105 ASP B CA 1
ATOM 1824 C C . ASP B 1 105 ? -5.602 -22.609 -6.348 1 97.56 105 ASP B C 1
ATOM 1826 O O . ASP B 1 105 ? -6.559 -21.844 -6.367 1 97.56 105 ASP B O 1
ATOM 1830 N N . ARG B 1 106 ? -4.48 -22.344 -6.98 1 96.12 106 ARG B N 1
ATOM 1831 C CA . ARG B 1 106 ? -4.312 -21.156 -7.816 1 96.12 106 ARG B CA 1
ATOM 1832 C C . ARG B 1 106 ? -5.371 -21.109 -8.914 1 96.12 106 ARG B C 1
ATOM 1834 O O . ARG B 1 106 ? -5.836 -20.031 -9.289 1 96.12 106 ARG B O 1
ATOM 1841 N N . GLU B 1 107 ? -5.816 -22.234 -9.469 1 95.88 107 GLU B N 1
ATOM 1842 C CA . GLU B 1 107 ? -6.809 -22.234 -10.539 1 95.88 107 GLU B CA 1
ATOM 1843 C C . GLU B 1 107 ? -8.195 -21.875 -10 1 95.88 107 GLU B C 1
ATOM 1845 O O . GLU B 1 107 ? -9.031 -21.344 -10.734 1 95.88 107 GLU B O 1
ATOM 1850 N N . ASP B 1 108 ? -8.438 -22.188 -8.68 1 96.94 108 ASP B N 1
ATOM 1851 C CA . ASP B 1 108 ? -9.711 -21.844 -8.047 1 96.94 108 ASP B CA 1
ATOM 1852 C C . ASP B 1 108 ? -9.734 -20.375 -7.633 1 96.94 108 ASP B C 1
ATOM 1854 O O . ASP B 1 108 ? -10.75 -19.688 -7.805 1 96.94 108 ASP B O 1
ATOM 1858 N N . LYS B 1 109 ? -8.594 -19.844 -7.148 1 96.38 109 LYS B N 1
ATOM 1859 C CA . LYS B 1 109 ? -8.562 -18.5 -6.594 1 96.38 109 LYS B CA 1
ATOM 1860 C C . LYS B 1 109 ? -8.18 -17.469 -7.664 1 96.38 109 LYS B C 1
ATOM 1862 O O . LYS B 1 109 ? -8.422 -16.281 -7.5 1 96.38 109 LYS B O 1
ATOM 1867 N N . ASP B 1 110 ? -7.418 -17.891 -8.688 1 98.19 110 ASP B N 1
ATOM 1868 C CA . ASP B 1 110 ? -6.93 -17.062 -9.781 1 98.19 110 ASP B CA 1
ATOM 1869 C C . ASP B 1 110 ? -5.793 -16.156 -9.328 1 98.19 110 ASP B C 1
ATOM 1871 O O . ASP B 1 110 ? -5.566 -15.086 -9.906 1 98.19 110 ASP B O 1
ATOM 1875 N N . PHE B 1 111 ? -5.094 -16.531 -8.258 1 98.81 111 PHE B N 1
ATOM 1876 C CA . PHE B 1 111 ? -3.928 -15.758 -7.848 1 98.81 111 PHE B CA 1
ATOM 1877 C C . PHE B 1 111 ? -2.938 -16.641 -7.094 1 98.81 111 PHE B C 1
ATOM 1879 O O . PHE B 1 111 ? -3.279 -17.734 -6.664 1 98.81 111 PHE B O 1
ATOM 1886 N N . MET B 1 112 ? -1.734 -16.25 -6.961 1 98.94 112 MET B N 1
ATOM 1887 C CA . MET B 1 112 ? -0.633 -16.828 -6.191 1 98.94 112 MET B CA 1
ATOM 1888 C C . MET B 1 112 ? 0.027 -15.773 -5.312 1 98.94 112 MET B C 1
ATOM 1890 O O . MET B 1 112 ? 0.13 -14.609 -5.703 1 98.94 112 MET B O 1
ATOM 1894 N N . VAL B 1 113 ? 0.473 -16.141 -4.145 1 98.94 113 VAL B N 1
ATOM 1895 C CA . VAL B 1 113 ? 1.013 -15.203 -3.164 1 98.94 113 VAL B CA 1
ATOM 1896 C C . VAL B 1 113 ? 2.51 -15.445 -2.992 1 98.94 113 VAL B C 1
ATOM 1898 O O . VAL B 1 113 ? 2.957 -16.594 -2.904 1 98.94 113 VAL B O 1
ATOM 1901 N N . TYR B 1 114 ? 3.26 -14.367 -2.953 1 98.94 114 TYR B N 1
ATOM 1902 C CA . TYR B 1 114 ? 4.707 -14.414 -2.789 1 98.94 114 TYR B CA 1
ATOM 1903 C C . TYR B 1 114 ? 5.164 -13.422 -1.725 1 98.94 114 TYR B C 1
ATOM 1905 O O . TYR B 1 114 ? 4.426 -12.508 -1.359 1 98.94 114 TYR B O 1
ATOM 1913 N N . ALA B 1 115 ? 6.336 -13.625 -1.227 1 98.94 115 ALA B N 1
ATOM 1914 C CA . ALA B 1 115 ? 7.059 -12.609 -0.463 1 98.94 115 ALA B CA 1
ATOM 1915 C C . ALA B 1 115 ? 8.117 -11.922 -1.325 1 98.94 115 ALA B C 1
ATOM 1917 O O . ALA B 1 115 ? 8.867 -12.586 -2.047 1 98.94 115 ALA B O 1
ATOM 1918 N N . ASP B 1 116 ? 8.172 -10.633 -1.305 1 98.94 116 ASP B N 1
ATOM 1919 C CA . ASP B 1 116 ? 9.242 -9.898 -1.962 1 98.94 116 ASP B CA 1
ATOM 1920 C C . ASP B 1 116 ? 10.531 -9.945 -1.137 1 98.94 116 ASP B C 1
ATOM 1922 O O . ASP B 1 116 ? 10.562 -10.555 -0.069 1 98.94 116 ASP B O 1
ATOM 1926 N N . PRO B 1 117 ? 11.609 -9.336 -1.532 1 98.62 117 PRO B N 1
ATOM 1927 C CA . PRO B 1 117 ? 12.891 -9.445 -0.843 1 98.62 117 PRO B CA 1
ATOM 1928 C C . PRO B 1 117 ? 12.859 -8.875 0.573 1 98.62 117 PRO B C 1
ATOM 1930 O O . PRO B 1 117 ? 13.672 -9.25 1.417 1 98.62 117 PRO B O 1
ATOM 1933 N N . ALA B 1 118 ? 11.922 -7.93 0.839 1 98.56 118 ALA B N 1
ATOM 1934 C CA . ALA B 1 118 ? 11.797 -7.355 2.178 1 98.56 118 ALA B CA 1
ATOM 1935 C C . ALA B 1 118 ? 10.844 -8.18 3.041 1 98.56 118 ALA B C 1
ATOM 1937 O O . ALA B 1 118 ? 10.695 -7.914 4.234 1 98.56 118 ALA B O 1
ATOM 1938 N N . GLY B 1 119 ? 10.156 -9.148 2.418 1 98.56 119 GLY B N 1
ATOM 1939 C CA . GLY B 1 119 ? 9.273 -10.031 3.152 1 98.56 119 GLY B CA 1
ATOM 1940 C C . GLY B 1 119 ? 7.812 -9.625 3.053 1 98.56 119 GLY B C 1
ATOM 1941 O O . GLY B 1 119 ? 6.938 -10.297 3.611 1 98.56 119 GLY B O 1
ATOM 1942 N N . HIS B 1 120 ? 7.465 -8.547 2.359 1 98.81 120 HIS B N 1
ATOM 1943 C CA . HIS B 1 120 ? 6.074 -8.172 2.135 1 98.81 120 HIS B CA 1
ATOM 1944 C C . HIS B 1 120 ? 5.391 -9.148 1.183 1 98.81 120 HIS B C 1
ATOM 1946 O O . HIS B 1 120 ? 5.949 -9.508 0.145 1 98.81 120 HIS B O 1
ATOM 1952 N N . PRO B 1 121 ? 4.156 -9.5 1.482 1 98.88 121 PRO B N 1
ATOM 1953 C CA . PRO B 1 121 ? 3.412 -10.273 0.485 1 98.88 121 PRO B CA 1
ATOM 1954 C C . PRO B 1 121 ? 3.049 -9.445 -0.748 1 98.88 121 PRO B C 1
ATOM 1956 O O . PRO B 1 121 ? 2.818 -8.242 -0.643 1 98.88 121 PRO B O 1
ATOM 1959 N N . PHE B 1 122 ? 3.002 -10.047 -1.896 1 98.94 122 PHE B N 1
ATOM 1960 C CA . PHE B 1 122 ? 2.377 -9.539 -3.111 1 98.94 122 PHE B CA 1
ATOM 1961 C C . PHE B 1 122 ? 1.762 -10.68 -3.92 1 98.94 122 PHE B C 1
ATOM 1963 O O . PHE B 1 122 ? 2.088 -11.844 -3.705 1 98.94 122 PHE B O 1
ATOM 1970 N N . CYS B 1 123 ? 0.846 -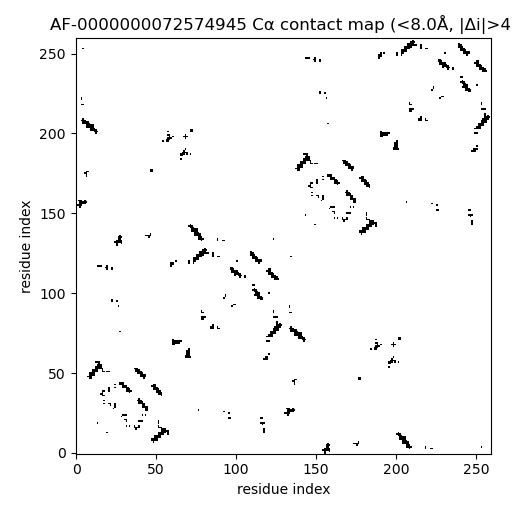10.352 -4.867 1 98.94 123 CYS B N 1
ATOM 1971 C CA . CYS B 1 123 ? 0.149 -11.406 -5.602 1 98.94 123 CYS B CA 1
ATOM 1972 C C . CYS B 1 123 ? 0.367 -11.258 -7.105 1 98.94 123 CYS B C 1
ATOM 1974 O O . CYS B 1 123 ? 0.44 -10.141 -7.617 1 98.94 123 CYS B O 1
ATOM 1976 N N . LEU B 1 124 ? 0.464 -12.328 -7.719 1 98.94 124 LEU B N 1
ATOM 1977 C CA . LEU B 1 124 ? 0.13 -12.438 -9.133 1 98.94 124 LEU B CA 1
ATOM 1978 C C . LEU B 1 124 ? -1.316 -12.883 -9.32 1 98.94 124 LEU B C 1
ATOM 1980 O O . LEU B 1 124 ? -1.725 -13.922 -8.789 1 98.94 124 LEU B O 1
ATOM 1984 N N . CYS B 1 125 ? -2.072 -12.148 -10.047 1 98.88 125 CYS B N 1
ATOM 1985 C CA . CYS B 1 125 ? -3.484 -12.43 -10.281 1 98.88 125 CYS B CA 1
ATOM 1986 C C . CYS B 1 125 ? -3.738 -12.758 -11.75 1 98.88 125 CYS B C 1
ATOM 1988 O O . CYS B 1 125 ? -3.191 -12.109 -12.641 1 98.88 125 CYS B O 1
ATOM 1990 N N . ARG B 1 126 ? -4.527 -13.711 -11.953 1 98.81 126 ARG B N 1
ATOM 1991 C CA . ARG B 1 126 ? -5.004 -13.977 -13.305 1 98.81 126 ARG B CA 1
ATOM 1992 C C . ARG B 1 126 ? -6.188 -13.086 -13.656 1 98.81 126 ARG B C 1
ATOM 1994 O O . ARG B 1 126 ? -7.23 -13.148 -12.992 1 98.81 126 ARG B O 1
ATOM 2001 N N . ILE B 1 127 ? -6 -12.258 -14.609 1 97.94 127 ILE B N 1
ATOM 2002 C CA . ILE B 1 127 ? -7.027 -11.297 -14.984 1 97.94 127 ILE B CA 1
ATOM 2003 C C . ILE B 1 127 ? -7.434 -11.516 -16.438 1 97.94 127 ILE B C 1
ATOM 2005 O O . ILE B 1 127 ? -6.602 -11.445 -17.344 1 97.94 127 ILE B O 1
ATOM 2009 N N . GLU B 1 128 ? -8.695 -11.797 -16.656 1 94 128 GLU B N 1
ATOM 2010 C CA . GLU B 1 128 ? -9.203 -11.906 -18.031 1 94 128 GLU B CA 1
ATOM 2011 C C . GLU B 1 128 ? -9.336 -10.531 -18.672 1 94 128 GLU B C 1
ATOM 2013 O O .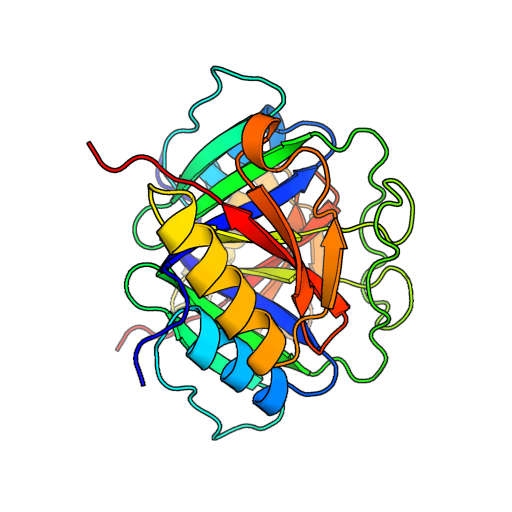 GLU B 1 128 ? -9.797 -9.586 -18.031 1 94 128 GLU B O 1
ATOM 2018 N N . HIS B 1 129 ? -8.656 -10.305 -19.875 1 84.38 129 HIS B N 1
ATOM 2019 C CA . HIS B 1 129 ? -8.758 -9.031 -20.578 1 84.38 129 HIS B CA 1
ATOM 2020 C C . HIS B 1 129 ? -9.828 -9.094 -21.672 1 84.38 129 HIS B C 1
ATOM 2022 O O . HIS B 1 129 ? -9.875 -10.047 -22.438 1 84.38 129 HIS B O 1
ATOM 2028 N N . THR B 1 130 ? -11.023 -8.641 -21.375 1 65.31 130 THR B N 1
ATOM 2029 C CA . THR B 1 130 ? -12.031 -8.633 -22.438 1 65.31 130 THR B CA 1
ATOM 2030 C C . THR B 1 130 ? -11.75 -7.52 -23.438 1 65.31 130 THR B C 1
ATOM 2032 O O . THR B 1 130 ? -11.188 -6.48 -23.094 1 65.31 130 THR B O 1
#

Solvent-accessible surface area (backbone atoms only — not comparable to full-atom values): 12922 Å² total; per-residue (Å²): 132,78,42,41,32,36,56,56,32,46,34,39,51,25,59,50,11,57,63,52,44,50,48,47,21,49,36,32,26,57,65,63,47,64,87,42,68,54,50,20,40,31,55,27,61,94,42,42,39,36,32,21,35,52,28,76,59,53,51,53,45,48,71,84,44,52,30,80,33,23,67,53,52,35,45,35,22,35,20,31,62,45,69,67,42,34,51,52,22,51,55,44,41,44,73,70,55,37,39,84,74,41,70,69,65,28,88,80,69,36,34,36,35,27,22,42,88,66,39,47,53,34,32,41,28,56,43,80,80,128,133,78,41,41,32,38,53,56,32,45,34,38,52,24,57,50,10,58,63,53,44,51,47,47,21,49,35,32,25,56,66,64,47,65,88,42,67,55,50,20,39,31,55,27,61,94,43,43,36,37,32,22,34,52,27,76,58,52,50,53,45,48,73,84,43,51,29,80,33,23,65,52,53,36,45,35,23,35,21,31,62,45,71,68,42,34,49,50,22,52,54,44,42,44,74,70,54,36,40,84,73,42,70,70,65,27,87,80,70,34,37,36,36,27,22,43,87,65,39,48,52,32,34,41,29,56,43,80,80,129

InterPro domains:
  IPR029068 Glyoxalase/Bleomycin resistance protein/Dihydroxybiphenyl dioxygenase [G3DSA:3.10.180.10] (2-130)
  IPR029068 Glyoxalase/Bleomycin resistance protein/Dihydroxybiphenyl dioxygenase [SSF54593] (6-125)
  IPR037523 Vicinal oxygen chelate (VOC), core domain [PS51819] (6-127)
  IPR041581 Glyoxalase-like domain, group 6 [PF18029] (9-125)

pLDDT: mean 97.69, std 3.75, range [65.31, 98.94]

Sequence (260 aa):
MAPAARFRSVVVDCPDPRELARFYAAVGGGTPDEADPDWVVLQVPGGPRLSFQRAPDLTPPEWPRSDRNAQQFHLDFDGGATWAEMDAAHDRVLALGARPLDLEDREDKDFMVYADPAGHPFCLCRIEHTMAPAARFRSVVVDCPDPRELARFYAAVGGGTPDEADPDWVVLQVPGGPRLSFQRAPDLTPPEWPRSDRNAQQFHLDFDGGATWAEMDAAHDRVLALGARPLDLEDREDKDFMVYADPAGHPFCLCRIEHT

Radius of gyration: 17.59 Å; Cα contacts (8 Å, |Δi|>4): 652; chains: 2; bounding box: 41×51×39 Å

Organism: Streptomyces coelicolor (strain ATCC BAA-471 / A3(2) / M145) (NCBI:txid100226)

Secondary structure (DSSP, 8-state):
---SSEEEEEEEEES-HHHHHHHHHHHH----B-SSTTEEEEE-TTS-EEEEEE-TTPPPP-TT--STT---EEEEEEEESSHHHHHHHHHHHHHTT-EEEE-TTHHHHSEEEEE-TTS-EEEEEE----/---SSEEEEEEEEES-HHHHHHHHHHHH----B-SSTTEEEEE-TTS-EEEEEE-TTPPPP-TT--STT---EEEEEEEESSHHHHHHHHHHHHHTT-EEEE-TTHHHHSEEEEE-TTS-EEEEEE----

Foldseek 3Di:
DDDPDDDAEAEAEFQWQVLQLVLVCQLQNADWPPVDRQWIWGDGVVDGIYIYGHDNPDDAAPPPDDPPSHADDEEEDAQEQDVVSVVVSVVSSVVSPWAFDAPPPCVVQQKTWTAGPRGHIYIHGRDHDD/DDDPDDDAEAEAEFQWQVLQLVLVCQLQNADWPPVDRQWIWGDGVVDGIYIYGHDNPDDAAPPPDDPPSHADDEEEDAQEQDVVSVVVSVVSSVVSPWAFDAPPPCVVVQKTWIAGPRGHIYIHGRDHDD

Nearest PDB structures (foldseek):
  6a4x-assembly1_A-2  TM=6.595E-01  e=6.005E-07  Streptomyces curacoi
  3sk2-assembly1_B  TM=6.987E-01  e=4.934E-06  Pantoea agglomerans
  7w5e-assembly1_A  TM=6.431E-01  e=2.283E-05  Streptomyces chartreusis
  3r4q-assembly3_E-2  TM=6.008E-01  e=5.946E-05  Agrobacterium fabrum str. C58
  4pav-assembly2_B  TM=5.696E-01  e=4.910E-05  Staphylococcus aureus